Protein AF-A0A6C0DWK6-F1 (afdb_monomer_lite)

pLDDT: mean 79.52, std 17.29, range [36.59, 96.5]

Organism: NCBI:txid1070528

Sequence (215 aa):
MDSKATMDSKATMDSKATTDSKAILDLMNDEANDEMVKDAIAFVMKGIQRYMIVAHLPKGLLEIMNMWARTGRWYDDDGDSKFEKCLWIIVSQELKTRVFELLFEWMNEDEGKIPEKKDLYYALSTASNSLYYYHKNLWATMGAELETEARLWIQEHGELSLIESSDGGYFQYYDSINEEVCHHLPHLPKPNRFSKEEEKEAGWVCVGPNTLVPC

Foldseek 3Di:
DDDPPPVVVVVVVVVLLVVLLVLLVCLCPPPVCPVVLVVLLVLLLVLCLVPPDQLPFDLLLLLLCQLCQAVVNCADPVRDGPLSVLLSVLSSVQLSVQLSVQQSVVCVVVVNDRDDPVSSNVSSVVSSVVSSPDDPPVNVPSSVSSSVSSVVVCVVVVVVVSRDDDPPRAHWHQDPVVRDIDRHDPPDPDDDPPPPPDDPPQPFDDPDDPDTDGD

Structure (mmCIF, N/CA/C/O backbone):
data_AF-A0A6C0DWK6-F1
#
_entry.id   AF-A0A6C0DWK6-F1
#
loop_
_atom_site.group_PDB
_atom_site.id
_atom_site.type_symbol
_atom_site.label_atom_id
_atom_site.label_alt_id
_atom_site.label_comp_id
_atom_site.label_asym_id
_atom_site.label_entity_id
_atom_site.label_seq_id
_atom_site.pdbx_PDB_ins_code
_atom_site.Cartn_x
_atom_site.Cartn_y
_atom_site.Cartn_z
_atom_site.occupancy
_atom_site.B_iso_or_equiv
_atom_site.auth_seq_id
_atom_site.auth_comp_id
_atom_site.auth_asym_id
_atom_site.auth_atom_id
_atom_site.pdbx_PDB_model_num
ATOM 1 N N . MET A 1 1 ? -41.864 -26.997 26.910 1.00 46.03 1 MET A N 1
ATOM 2 C CA . MET A 1 1 ? -41.058 -25.789 27.165 1.00 46.03 1 MET A CA 1
ATOM 3 C C . MET A 1 1 ? -39.729 -25.976 26.447 1.00 46.03 1 MET A C 1
ATOM 5 O O . MET A 1 1 ? -39.300 -27.114 26.321 1.00 46.03 1 MET A O 1
ATOM 9 N N . ASP A 1 2 ? -39.175 -24.875 25.937 1.00 49.44 2 ASP A N 1
ATOM 10 C CA . ASP A 1 2 ? -37.776 -24.695 25.506 1.00 49.44 2 ASP A CA 1
ATOM 11 C C . ASP A 1 2 ? -37.326 -25.211 24.129 1.00 49.44 2 ASP A C 1
ATOM 13 O O . ASP A 1 2 ? -36.631 -26.210 23.989 1.00 49.44 2 ASP A O 1
ATOM 17 N N . SER A 1 3 ? -37.642 -24.441 23.080 1.00 48.81 3 SER A N 1
ATOM 18 C CA . SER A 1 3 ? -36.831 -24.402 21.840 1.00 48.81 3 SER A CA 1
ATOM 19 C C . SER A 1 3 ? -36.814 -23.027 21.146 1.00 48.81 3 SER A C 1
ATOM 21 O O . SER A 1 3 ? -36.320 -22.908 20.031 1.00 48.81 3 SER A O 1
ATOM 23 N N . LYS A 1 4 ? -37.350 -21.966 21.776 1.00 49.78 4 LYS A N 1
ATOM 24 C CA . LYS A 1 4 ? -37.478 -20.633 21.148 1.00 49.78 4 LYS A CA 1
ATOM 25 C C . LYS A 1 4 ? -36.317 -19.674 21.466 1.00 49.78 4 LYS A C 1
ATOM 27 O O . LYS A 1 4 ? -36.167 -18.677 20.781 1.00 49.78 4 LYS A O 1
ATOM 32 N N . ALA A 1 5 ? -35.472 -19.986 22.451 1.00 51.88 5 ALA A N 1
ATOM 33 C CA . ALA A 1 5 ? -34.390 -19.093 22.879 1.00 51.88 5 ALA A CA 1
ATOM 34 C C . ALA A 1 5 ? -33.128 -19.157 21.993 1.00 51.88 5 ALA A C 1
ATOM 36 O O . ALA A 1 5 ? -32.321 -18.238 22.015 1.00 51.88 5 ALA A O 1
ATOM 37 N N . THR A 1 6 ? -32.944 -20.214 21.197 1.00 49.19 6 THR A N 1
ATOM 38 C CA . THR A 1 6 ? -31.663 -20.478 20.513 1.00 49.19 6 THR A CA 1
ATOM 39 C C . THR A 1 6 ? -31.512 -19.762 19.167 1.00 49.19 6 THR A C 1
ATOM 41 O O . THR A 1 6 ? -30.389 -19.562 18.712 1.00 49.19 6 THR A O 1
ATOM 44 N N . MET A 1 7 ? -32.614 -19.364 18.518 1.00 48.34 7 MET A N 1
ATOM 45 C CA . MET A 1 7 ? -32.564 -18.637 17.238 1.00 48.34 7 MET A CA 1
ATOM 46 C C . MET A 1 7 ? -32.351 -17.124 17.408 1.00 48.34 7 MET A C 1
ATOM 48 O O . MET A 1 7 ? -31.616 -16.536 16.617 1.00 48.34 7 MET A O 1
ATOM 52 N N . ASP A 1 8 ? -32.909 -16.508 18.456 1.00 52.62 8 ASP A N 1
ATOM 53 C CA . ASP A 1 8 ? -32.769 -15.060 18.695 1.00 52.62 8 ASP A CA 1
ATOM 54 C C . ASP A 1 8 ? -31.345 -14.664 19.117 1.00 52.62 8 ASP A C 1
ATOM 56 O O . ASP A 1 8 ? -30.848 -13.610 18.719 1.00 52.62 8 ASP A O 1
ATOM 60 N N . SER A 1 9 ? -30.634 -15.517 19.864 1.00 56.00 9 SER A N 1
ATOM 61 C CA . SER A 1 9 ? -29.265 -15.223 20.314 1.00 56.00 9 SER A CA 1
ATOM 62 C C . SER A 1 9 ? -28.256 -15.115 19.167 1.00 56.00 9 SER A C 1
ATOM 64 O O . SER A 1 9 ? -27.376 -14.259 19.217 1.00 56.00 9 SER A O 1
ATOM 66 N N . LYS A 1 10 ? -28.395 -15.933 18.112 1.00 55.28 10 LYS A N 1
ATOM 67 C CA . LYS A 1 10 ? -27.483 -15.901 16.958 1.00 55.28 10 LYS A CA 1
ATOM 68 C C . LYS A 1 10 ? -27.716 -14.667 16.083 1.00 55.28 10 LYS A C 1
ATOM 70 O O . LYS A 1 10 ? -26.766 -13.969 15.755 1.00 55.28 10 LYS A O 1
ATOM 75 N N . ALA A 1 11 ? -28.979 -14.345 15.793 1.00 58.88 11 ALA A N 1
ATOM 76 C CA . ALA A 1 11 ? -29.329 -13.152 15.020 1.00 58.88 11 ALA A CA 1
ATOM 77 C C . ALA A 1 11 ? -28.923 -11.851 15.741 1.00 58.88 11 ALA A C 1
ATOM 79 O O . ALA A 1 11 ? -28.486 -10.892 15.107 1.00 58.88 11 ALA A O 1
ATOM 80 N N . THR A 1 12 ? -29.010 -11.838 17.076 1.00 61.16 12 THR A N 1
ATOM 81 C CA . THR A 1 12 ? -28.592 -10.692 17.896 1.00 61.16 12 THR A CA 1
ATOM 82 C C . THR A 1 12 ? -27.065 -10.529 17.897 1.00 61.16 12 THR A C 1
ATOM 84 O O . THR A 1 12 ? -26.582 -9.409 17.734 1.00 61.16 12 THR A O 1
ATOM 87 N N . MET A 1 13 ? -26.295 -11.621 17.993 1.00 60.97 13 MET A N 1
ATOM 88 C CA . MET A 1 13 ? -24.826 -11.583 17.886 1.00 60.97 13 MET A CA 1
ATOM 89 C C . MET A 1 13 ? -24.344 -11.118 16.504 1.00 60.97 13 MET A C 1
ATOM 91 O O . MET A 1 13 ? -23.485 -10.240 16.433 1.00 60.97 13 MET A O 1
ATOM 95 N N . ASP A 1 14 ? -24.947 -11.621 15.423 1.00 63.47 14 ASP A N 1
ATOM 96 C CA . ASP A 1 14 ? -24.590 -11.230 14.051 1.00 63.47 14 ASP A CA 1
ATOM 97 C C . ASP A 1 14 ? -24.892 -9.736 13.790 1.00 63.47 14 ASP A C 1
ATOM 99 O O . ASP A 1 14 ? -24.120 -9.030 13.136 1.00 63.47 14 ASP A O 1
ATOM 103 N N . SER A 1 15 ? -25.982 -9.208 14.364 1.00 67.56 15 SER A N 1
ATOM 104 C CA . SER A 1 15 ? -26.341 -7.785 14.251 1.00 67.56 15 SER A CA 1
ATOM 105 C C . SER A 1 15 ? -25.411 -6.849 15.038 1.00 67.56 15 SER A C 1
ATOM 107 O O . SER A 1 15 ? -25.115 -5.740 14.579 1.00 67.56 15 SER A O 1
ATOM 109 N N . LYS A 1 16 ? -24.904 -7.304 16.193 1.00 72.69 16 LYS A N 1
ATOM 110 C CA . LYS A 1 16 ? -23.970 -6.539 17.025 1.00 72.69 16 LYS A CA 1
ATOM 111 C C . LYS A 1 16 ? -22.600 -6.452 16.354 1.00 72.69 16 LYS A C 1
ATOM 113 O O . LYS A 1 16 ? -22.132 -5.349 16.114 1.00 72.69 16 LYS A O 1
ATOM 118 N N . ALA A 1 17 ? -22.042 -7.581 15.912 1.00 71.81 17 ALA A N 1
ATOM 119 C CA . ALA A 1 17 ? -20.760 -7.625 15.200 1.00 71.81 17 ALA A CA 1
ATOM 120 C C . ALA A 1 17 ? -20.745 -6.750 13.927 1.00 71.81 17 ALA A C 1
ATOM 122 O O . ALA A 1 17 ? -19.738 -6.115 13.606 1.00 71.81 17 ALA A O 1
ATOM 123 N N . THR A 1 18 ? -21.881 -6.664 13.226 1.00 78.50 18 THR A N 1
ATOM 124 C CA . THR A 1 18 ? -22.045 -5.788 12.054 1.00 78.50 18 THR A CA 1
ATOM 125 C C . THR A 1 18 ? -22.042 -4.299 12.433 1.00 78.50 18 THR A C 1
ATOM 127 O O . THR A 1 18 ? -21.463 -3.478 11.723 1.00 78.50 18 THR A O 1
ATOM 130 N N . THR A 1 19 ? -22.667 -3.940 13.556 1.00 84.44 19 THR A N 1
ATOM 131 C CA . THR A 1 19 ? -22.708 -2.555 14.065 1.00 84.44 19 THR A CA 1
ATOM 132 C C . THR A 1 19 ? -21.337 -2.112 14.573 1.00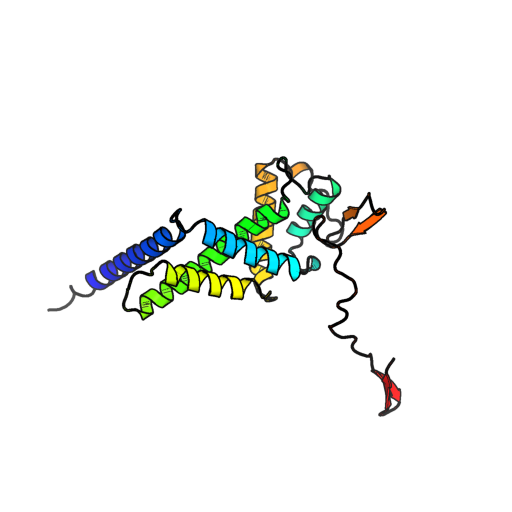 84.44 19 THR A C 1
ATOM 134 O O . THR A 1 19 ? -20.870 -1.020 14.256 1.00 84.44 19 THR A O 1
ATOM 137 N N . ASP A 1 20 ? -20.677 -3.009 15.290 1.00 86.44 20 ASP A N 1
ATOM 138 C CA . ASP A 1 20 ? -19.352 -2.858 15.877 1.00 86.44 20 ASP A CA 1
ATOM 139 C C . ASP A 1 20 ? -18.280 -2.646 14.790 1.00 86.44 20 ASP A C 1
ATOM 141 O O . ASP A 1 20 ? -17.500 -1.694 14.839 1.00 86.44 20 ASP A O 1
ATOM 145 N N . SER A 1 21 ? -18.323 -3.453 13.725 1.00 87.38 21 SER A N 1
ATOM 146 C CA . SER A 1 21 ? -17.445 -3.291 12.556 1.00 87.38 21 SER A CA 1
ATOM 147 C C . SER A 1 21 ? -17.658 -1.947 11.859 1.00 87.38 21 SER A C 1
ATOM 149 O O . SER A 1 21 ? -16.703 -1.297 11.435 1.00 87.38 21 SER A O 1
ATOM 151 N N . LYS A 1 22 ? -18.915 -1.501 11.750 1.00 91.06 22 LYS A N 1
ATOM 152 C CA . LYS A 1 22 ? -19.240 -0.219 11.126 1.00 91.06 22 LYS A CA 1
ATOM 153 C C . LYS A 1 22 ? -18.683 0.959 11.926 1.00 91.06 22 LYS A C 1
ATOM 155 O O . LYS A 1 22 ? -18.110 1.857 11.324 1.00 91.06 22 LYS A O 1
ATOM 160 N N . ALA A 1 23 ? -18.799 0.942 13.253 1.00 89.62 23 ALA A N 1
ATOM 161 C CA . ALA A 1 23 ? -18.291 2.026 14.093 1.00 89.62 23 ALA A CA 1
ATOM 162 C C . ALA A 1 23 ? -16.767 2.208 13.952 1.00 89.62 23 ALA A C 1
ATOM 164 O O . ALA A 1 23 ? -16.286 3.338 13.875 1.00 89.62 23 ALA A O 1
ATOM 165 N N . ILE A 1 24 ? -16.016 1.105 13.850 1.00 92.12 24 ILE A N 1
ATOM 166 C CA . ILE A 1 24 ? -14.566 1.141 13.608 1.00 92.12 24 ILE A CA 1
ATOM 167 C C . ILE A 1 24 ? -14.256 1.723 12.225 1.00 92.12 24 ILE A C 1
ATOM 169 O O . ILE A 1 24 ? -13.395 2.593 12.099 1.00 92.12 24 ILE A O 1
ATOM 173 N N . LEU A 1 25 ? -14.965 1.275 11.185 1.00 92.00 25 LEU A N 1
ATOM 174 C CA . LEU A 1 25 ? -14.768 1.789 9.828 1.00 92.00 25 LEU A CA 1
ATOM 175 C C . LEU A 1 25 ? -15.116 3.277 9.718 1.00 92.00 25 LEU A C 1
ATOM 177 O O . LEU A 1 25 ? -14.391 4.013 9.052 1.00 92.00 25 LEU A O 1
ATOM 181 N N . ASP A 1 26 ? -16.185 3.722 10.377 1.00 92.88 26 ASP A N 1
ATOM 182 C CA . ASP A 1 26 ? -16.577 5.131 10.420 1.00 92.88 26 ASP A CA 1
ATOM 183 C C . ASP A 1 26 ? -15.483 5.966 11.114 1.00 92.88 26 ASP A C 1
ATOM 185 O O . ASP A 1 26 ? -15.083 7.004 10.593 1.00 92.88 26 ASP A O 1
ATOM 189 N N . LEU A 1 27 ? -14.912 5.479 12.225 1.00 92.81 27 LEU A N 1
ATOM 190 C CA . LEU A 1 27 ? -13.802 6.139 12.926 1.00 92.81 27 LEU A CA 1
ATOM 191 C C . LEU A 1 27 ? -12.536 6.254 12.058 1.00 92.81 27 LEU A C 1
ATOM 193 O O . LEU A 1 27 ? -11.866 7.288 12.069 1.00 92.81 27 LEU A O 1
ATOM 197 N N . MET A 1 28 ? -12.195 5.198 11.316 1.00 91.31 28 MET A N 1
ATOM 198 C CA . MET A 1 28 ? -10.999 5.152 10.466 1.00 91.31 28 MET A CA 1
ATOM 199 C C . MET A 1 28 ? -11.117 6.005 9.199 1.00 91.31 28 MET A C 1
ATOM 201 O O . MET A 1 28 ? -10.098 6.479 8.700 1.00 91.31 28 MET A O 1
ATOM 205 N N . ASN A 1 29 ? -12.329 6.165 8.661 1.00 90.94 29 ASN A N 1
ATOM 206 C CA . ASN A 1 29 ? -12.583 6.924 7.432 1.00 90.94 29 ASN A CA 1
ATOM 207 C C . ASN A 1 29 ? -13.082 8.355 7.695 1.00 90.94 29 ASN A C 1
ATOM 209 O O . ASN A 1 29 ? -13.399 9.068 6.745 1.00 90.94 29 ASN A O 1
ATOM 213 N N . ASP A 1 30 ? -13.158 8.777 8.959 1.00 93.12 30 ASP A N 1
ATOM 214 C CA . ASP A 1 30 ? -13.457 10.159 9.326 1.00 93.12 30 ASP A CA 1
ATOM 215 C C . ASP A 1 30 ? -12.370 11.099 8.773 1.00 93.12 30 ASP A C 1
ATOM 217 O O . ASP A 1 30 ? -11.177 10.925 9.043 1.00 93.12 30 ASP A O 1
ATOM 221 N N . GLU A 1 31 ? -12.785 12.122 8.021 1.00 91.69 31 GLU A N 1
ATOM 222 C CA . GLU A 1 31 ? -11.898 13.140 7.443 1.00 91.69 31 GLU A CA 1
ATOM 223 C C . GLU A 1 31 ? -11.024 13.823 8.508 1.00 91.69 31 GLU A C 1
ATOM 225 O O . GLU A 1 31 ? -9.875 14.174 8.241 1.00 91.69 31 GLU A O 1
ATOM 230 N N . ALA A 1 32 ? -11.512 13.951 9.748 1.00 92.00 32 ALA A N 1
ATOM 231 C CA . ALA A 1 32 ? -10.759 14.517 10.868 1.00 92.00 32 ALA A CA 1
ATOM 232 C C . ALA A 1 32 ? -9.572 13.645 11.328 1.00 92.00 32 ALA A C 1
ATOM 234 O O . ALA A 1 32 ? -8.784 14.072 12.186 1.00 92.00 32 ALA A O 1
ATOM 235 N N . ASN A 1 33 ? -9.461 12.422 10.804 1.00 92.69 33 ASN A N 1
ATOM 236 C CA . ASN A 1 33 ? -8.390 11.470 11.076 1.00 92.69 33 ASN A CA 1
ATOM 237 C C . ASN A 1 33 ? -7.536 11.168 9.826 1.00 92.69 33 ASN A C 1
ATOM 239 O O . ASN A 1 33 ? -6.542 10.456 9.937 1.00 92.69 33 ASN A O 1
ATOM 243 N N . ASP A 1 34 ? -7.854 11.730 8.658 1.00 92.44 34 ASP A N 1
ATOM 244 C CA . ASP A 1 34 ? -7.156 11.424 7.400 1.00 92.44 34 ASP A CA 1
ATOM 245 C C . ASP A 1 34 ? -5.647 11.724 7.467 1.00 92.44 34 ASP A C 1
ATOM 247 O O . ASP A 1 34 ? -4.825 10.899 7.072 1.00 92.44 34 ASP A O 1
ATOM 251 N N . GLU A 1 35 ? -5.260 12.861 8.056 1.00 93.62 35 GLU A N 1
ATOM 252 C CA . GLU A 1 35 ? -3.848 13.240 8.213 1.00 93.62 35 GLU A CA 1
ATOM 253 C C . GLU A 1 35 ? -3.070 12.225 9.065 1.00 93.62 35 GLU A C 1
ATOM 255 O O . GLU A 1 35 ? -2.001 11.780 8.657 1.00 93.62 35 GLU A O 1
ATOM 260 N N . MET A 1 36 ? -3.631 11.757 10.190 1.00 94.38 36 MET A N 1
ATOM 261 C CA . MET A 1 36 ? -2.929 10.780 11.036 1.00 94.38 36 MET A CA 1
ATOM 262 C C . MET A 1 36 ? -2.768 9.426 10.337 1.00 94.38 36 MET A C 1
ATOM 264 O O . MET A 1 36 ? -1.769 8.737 10.537 1.00 94.38 36 MET A O 1
ATOM 268 N N . VAL A 1 37 ? -3.759 9.029 9.532 1.00 93.44 37 VAL A N 1
ATOM 269 C CA . VAL A 1 37 ? -3.710 7.779 8.768 1.00 93.44 37 VAL A CA 1
ATOM 270 C C . VAL A 1 37 ? -2.654 7.899 7.672 1.00 93.44 37 VAL A C 1
ATOM 272 O O . VAL A 1 37 ? -1.835 6.995 7.513 1.00 93.44 37 VAL A O 1
ATOM 275 N N . LYS A 1 38 ? -2.609 9.030 6.959 1.00 94.62 38 LYS A N 1
ATOM 276 C CA . LYS A 1 38 ? -1.578 9.319 5.952 1.00 94.62 38 LYS A CA 1
ATOM 277 C C . LYS A 1 38 ? -0.175 9.342 6.552 1.00 94.62 38 LYS A C 1
ATOM 279 O O . LYS A 1 38 ? 0.724 8.735 5.974 1.00 94.62 38 LYS A O 1
ATOM 284 N N . ASP A 1 39 ? 0.005 9.953 7.718 1.00 95.25 39 ASP A N 1
ATOM 285 C CA . ASP A 1 39 ? 1.284 9.964 8.434 1.00 95.25 39 ASP A CA 1
ATOM 286 C C . ASP A 1 39 ? 1.724 8.550 8.834 1.00 95.25 39 ASP A C 1
ATOM 288 O O . ASP A 1 39 ? 2.889 8.178 8.665 1.00 95.25 39 ASP A O 1
ATOM 292 N N . ALA A 1 40 ? 0.787 7.729 9.313 1.00 95.06 40 ALA A N 1
ATOM 293 C CA . ALA A 1 40 ? 1.040 6.339 9.670 1.00 95.06 40 ALA A CA 1
ATOM 294 C C . ALA A 1 40 ? 1.444 5.488 8.450 1.00 95.06 40 ALA A C 1
ATOM 296 O O . ALA A 1 40 ? 2.373 4.680 8.550 1.00 95.06 40 ALA A O 1
ATOM 297 N N . ILE A 1 41 ? 0.806 5.699 7.292 1.00 94.69 41 ILE A N 1
ATOM 298 C CA . ILE A 1 41 ? 1.184 5.060 6.020 1.00 94.69 41 ILE A CA 1
ATOM 299 C C . ILE A 1 41 ? 2.576 5.531 5.594 1.00 94.69 41 ILE A C 1
ATOM 301 O O . ILE A 1 41 ? 3.445 4.704 5.326 1.00 94.69 41 ILE A O 1
ATOM 305 N N . ALA A 1 42 ? 2.829 6.842 5.582 1.00 94.31 42 ALA A N 1
ATOM 306 C CA . ALA A 1 42 ? 4.116 7.414 5.191 1.00 94.31 42 ALA A CA 1
ATOM 307 C C . ALA A 1 42 ? 5.270 6.909 6.076 1.00 94.31 42 ALA A C 1
ATOM 309 O O . ALA A 1 42 ? 6.369 6.628 5.585 1.00 94.31 42 ALA A O 1
ATOM 310 N N . PHE A 1 43 ? 5.020 6.732 7.376 1.00 93.56 43 PHE A N 1
ATOM 311 C CA . PHE A 1 43 ? 5.972 6.118 8.296 1.00 93.56 43 PHE A CA 1
ATOM 312 C C . PHE A 1 43 ? 6.317 4.680 7.882 1.00 93.56 43 PHE A C 1
ATOM 314 O O . PHE A 1 43 ? 7.500 4.342 7.790 1.00 93.56 43 PHE A O 1
ATOM 321 N N . VAL A 1 44 ? 5.313 3.851 7.577 1.00 92.19 44 VAL A N 1
ATOM 322 C CA . VAL A 1 44 ? 5.519 2.463 7.126 1.00 92.19 44 VAL A CA 1
ATOM 323 C C . VAL A 1 44 ? 6.244 2.416 5.781 1.00 92.19 44 VAL A C 1
ATOM 325 O O . VAL A 1 44 ? 7.219 1.676 5.650 1.00 92.19 44 VAL A O 1
ATOM 328 N N . MET A 1 45 ? 5.843 3.253 4.819 1.00 91.38 45 MET A N 1
ATOM 329 C CA . MET A 1 45 ? 6.492 3.389 3.508 1.00 91.38 45 MET A CA 1
ATOM 330 C C . MET A 1 45 ? 7.995 3.635 3.655 1.00 91.38 45 MET A C 1
ATOM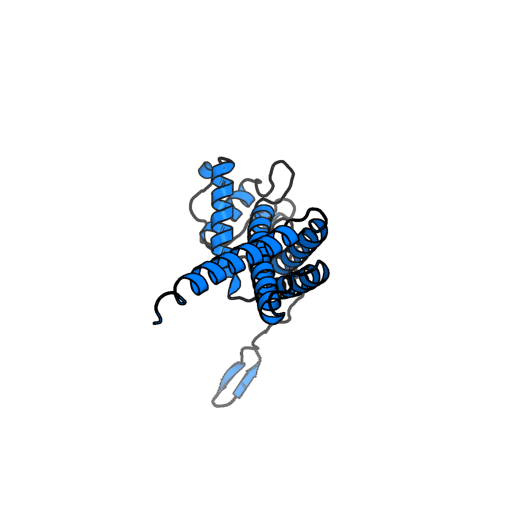 332 O O . MET A 1 45 ? 8.807 2.928 3.060 1.00 91.38 45 MET A O 1
ATOM 336 N N . LYS A 1 46 ? 8.383 4.576 4.525 1.00 89.38 46 LYS A N 1
ATOM 337 C CA . LYS A 1 46 ? 9.791 4.885 4.809 1.00 89.38 46 LYS A CA 1
ATOM 338 C C . LYS A 1 46 ? 10.553 3.688 5.385 1.00 89.38 46 LYS A C 1
ATOM 340 O O . LYS A 1 46 ? 11.723 3.490 5.055 1.00 89.38 46 LYS A O 1
ATOM 345 N N . GLY A 1 47 ? 9.916 2.905 6.257 1.00 86.75 47 GLY A N 1
ATOM 346 C CA . GLY A 1 47 ? 10.490 1.670 6.797 1.00 86.75 47 GLY A CA 1
ATOM 347 C C . GLY A 1 47 ? 10.716 0.629 5.704 1.00 86.75 47 GLY A C 1
ATOM 348 O O . GLY A 1 47 ? 11.831 0.134 5.537 1.00 86.75 47 GLY A O 1
ATOM 349 N N . ILE A 1 48 ? 9.686 0.369 4.898 1.00 85.94 48 ILE A N 1
ATOM 350 C CA . ILE A 1 48 ? 9.751 -0.584 3.789 1.00 85.94 48 ILE A CA 1
ATOM 351 C C . ILE A 1 48 ? 10.842 -0.179 2.797 1.00 85.94 48 ILE A C 1
ATOM 353 O O . ILE A 1 48 ? 11.737 -0.976 2.537 1.00 85.94 48 ILE A O 1
ATOM 357 N N . GLN A 1 49 ? 10.850 1.062 2.311 1.00 85.00 49 GLN A N 1
ATOM 358 C CA . GLN A 1 49 ? 11.871 1.561 1.381 1.00 85.00 49 GLN A CA 1
ATOM 359 C C . GLN A 1 49 ? 13.299 1.412 1.925 1.00 85.00 49 GLN A C 1
ATOM 361 O O . GLN A 1 49 ? 14.233 1.164 1.163 1.00 85.00 49 GLN A O 1
ATOM 366 N N . ARG A 1 50 ? 13.485 1.553 3.244 1.00 82.75 50 ARG A N 1
ATOM 367 C CA . ARG A 1 50 ? 14.797 1.445 3.892 1.00 82.75 50 ARG A CA 1
ATOM 368 C C . ARG A 1 50 ? 15.312 0.008 3.985 1.00 82.75 50 ARG A C 1
ATOM 370 O O . ARG A 1 50 ? 16.523 -0.189 3.921 1.00 82.75 50 ARG A O 1
ATOM 377 N N . TYR A 1 51 ? 14.426 -0.965 4.185 1.00 79.81 51 TYR A N 1
ATOM 378 C CA . TYR A 1 51 ? 14.799 -2.354 4.484 1.00 79.81 51 TYR A CA 1
ATOM 379 C C . TYR A 1 51 ? 14.416 -3.355 3.388 1.00 79.81 51 TYR A C 1
ATOM 381 O O . TYR A 1 51 ? 14.778 -4.529 3.474 1.00 79.81 51 TYR A O 1
ATOM 389 N N . MET A 1 52 ? 13.697 -2.920 2.352 1.00 81.44 52 MET A N 1
ATOM 390 C CA . MET A 1 52 ? 13.285 -3.774 1.248 1.00 81.44 52 MET A CA 1
ATOM 391 C C . MET A 1 52 ? 14.497 -4.304 0.484 1.00 81.44 52 MET A C 1
ATOM 393 O O . MET A 1 52 ? 15.316 -3.558 -0.051 1.00 81.44 52 MET A O 1
ATOM 397 N N . ILE A 1 53 ? 14.554 -5.627 0.364 1.00 80.56 53 ILE A N 1
ATOM 398 C CA . ILE A 1 53 ? 15.505 -6.316 -0.499 1.00 80.56 53 ILE A CA 1
ATOM 399 C C . ILE A 1 53 ? 14.800 -6.558 -1.832 1.00 80.56 53 ILE A C 1
ATOM 401 O O . ILE A 1 53 ? 14.033 -7.509 -1.959 1.00 80.56 53 ILE A O 1
ATOM 405 N N . VAL A 1 54 ? 15.067 -5.707 -2.828 1.00 84.38 54 VAL A N 1
ATOM 406 C CA . VAL A 1 54 ? 14.425 -5.770 -4.158 1.00 84.38 54 VAL A CA 1
ATOM 407 C C . VAL A 1 54 ? 14.524 -7.172 -4.774 1.00 84.38 54 VAL A C 1
ATOM 409 O O . VAL A 1 54 ? 13.567 -7.656 -5.360 1.00 84.38 54 VAL A O 1
ATOM 412 N N . ALA A 1 55 ? 15.640 -7.877 -4.571 1.00 80.88 55 ALA A N 1
ATOM 413 C CA . ALA A 1 55 ? 15.844 -9.233 -5.087 1.00 80.88 55 ALA A CA 1
ATOM 414 C C . ALA A 1 55 ? 14.863 -10.296 -4.541 1.00 80.88 55 ALA A C 1
ATOM 416 O O . ALA A 1 55 ? 14.792 -11.385 -5.101 1.00 80.88 55 ALA A O 1
ATOM 417 N N . HIS A 1 56 ? 14.134 -10.014 -3.456 1.00 82.69 56 HIS A N 1
ATOM 418 C CA . HIS A 1 56 ? 13.107 -10.907 -2.909 1.00 82.69 56 HIS A CA 1
ATOM 419 C C . HIS A 1 56 ? 11.695 -10.605 -3.422 1.00 82.69 56 HIS A C 1
ATOM 421 O O . HIS A 1 56 ? 10.759 -11.319 -3.063 1.00 82.69 56 HIS A O 1
ATOM 427 N N . LEU A 1 57 ? 11.519 -9.558 -4.232 1.00 86.94 57 LEU A N 1
ATOM 428 C CA . LEU A 1 57 ? 10.225 -9.262 -4.830 1.00 86.94 57 LEU A CA 1
ATOM 429 C C . LEU A 1 57 ? 9.830 -10.349 -5.841 1.00 86.94 57 LEU A C 1
ATOM 431 O O . LEU A 1 57 ? 10.702 -10.985 -6.444 1.00 86.94 57 LEU A O 1
ATOM 435 N N . PRO A 1 58 ? 8.522 -10.566 -6.063 1.00 88.44 58 PRO A N 1
ATOM 436 C CA . PRO A 1 58 ? 8.061 -11.519 -7.058 1.00 88.44 58 PRO A CA 1
ATOM 437 C C . PRO A 1 58 ? 8.613 -11.234 -8.450 1.00 88.44 58 PRO A C 1
ATOM 439 O O . PRO A 1 58 ? 8.771 -10.087 -8.869 1.00 88.44 58 PRO A O 1
ATOM 442 N N . LYS A 1 59 ? 8.868 -12.309 -9.199 1.00 87.19 59 LYS A N 1
ATOM 443 C CA . LYS A 1 59 ? 9.456 -12.222 -10.537 1.00 87.19 59 LYS A CA 1
ATOM 444 C C . LYS A 1 59 ? 8.635 -11.333 -11.477 1.00 87.19 59 LYS A C 1
ATOM 446 O O . LYS A 1 59 ? 9.223 -10.541 -12.206 1.00 87.19 59 LYS A O 1
ATOM 451 N N . GLY A 1 60 ? 7.305 -11.451 -11.459 1.00 88.00 60 GLY A N 1
ATOM 452 C CA . GLY A 1 60 ? 6.451 -10.652 -12.335 1.00 88.00 60 GLY A CA 1
ATOM 453 C C . GLY A 1 60 ? 6.514 -9.166 -11.991 1.00 88.00 60 GLY A C 1
ATOM 454 O O . GLY A 1 60 ? 6.579 -8.334 -12.891 1.00 88.00 60 GLY A O 1
ATOM 455 N N . LEU A 1 61 ? 6.603 -8.824 -10.703 1.00 90.50 61 LEU A N 1
ATOM 456 C CA . LEU A 1 61 ? 6.822 -7.443 -10.276 1.00 90.50 61 LEU A CA 1
ATOM 457 C C . LEU A 1 61 ? 8.183 -6.907 -10.747 1.00 90.50 61 LEU A C 1
ATOM 459 O O . LEU A 1 61 ? 8.256 -5.794 -11.261 1.00 90.50 61 LEU A O 1
ATOM 463 N N . LEU A 1 62 ? 9.251 -7.702 -10.639 1.00 89.44 62 LEU A N 1
ATOM 464 C CA . LEU A 1 62 ? 10.583 -7.313 -11.121 1.00 89.44 62 LEU A CA 1
ATOM 465 C C . LEU A 1 62 ? 10.603 -7.053 -12.635 1.00 89.44 62 LEU A C 1
ATOM 467 O O . LEU A 1 62 ? 11.248 -6.108 -13.087 1.00 89.44 62 LEU A O 1
ATOM 471 N N . GLU A 1 63 ? 9.884 -7.861 -13.417 1.00 87.12 63 GLU A N 1
ATOM 472 C CA . GLU A 1 63 ? 9.720 -7.666 -14.864 1.00 87.12 63 GLU A CA 1
ATOM 473 C C . GLU A 1 63 ? 9.032 -6.325 -15.171 1.00 87.12 63 GLU A C 1
ATOM 475 O O . GLU A 1 63 ? 9.510 -5.565 -16.017 1.00 87.12 63 GLU A O 1
ATOM 480 N N . ILE A 1 64 ? 7.974 -5.985 -14.429 1.00 90.44 64 ILE A N 1
ATOM 481 C CA . ILE A 1 64 ? 7.259 -4.706 -14.561 1.00 90.44 64 ILE A CA 1
ATOM 482 C C . ILE A 1 64 ? 8.161 -3.524 -14.194 1.00 90.44 64 ILE A C 1
ATOM 484 O O . ILE A 1 64 ? 8.283 -2.567 -14.959 1.00 90.44 64 ILE A O 1
ATOM 488 N N . MET A 1 65 ? 8.845 -3.606 -13.053 1.00 90.62 65 MET A N 1
ATOM 489 C CA . MET A 1 65 ? 9.760 -2.563 -12.592 1.00 90.62 65 MET A CA 1
ATOM 490 C C . MET A 1 65 ? 10.890 -2.315 -13.603 1.00 90.62 65 MET A C 1
ATOM 492 O O . MET A 1 65 ? 11.219 -1.165 -13.896 1.00 90.62 65 MET A O 1
ATOM 496 N N . ASN A 1 66 ? 11.472 -3.379 -14.167 1.00 87.00 66 ASN A N 1
ATOM 497 C CA . ASN A 1 66 ? 12.510 -3.275 -15.196 1.00 87.00 66 ASN A CA 1
ATOM 498 C C . ASN A 1 66 ? 11.991 -2.586 -16.462 1.00 87.00 66 ASN A C 1
ATOM 500 O O . ASN A 1 66 ? 12.674 -1.732 -17.030 1.00 87.00 66 ASN A O 1
ATOM 504 N N . MET A 1 67 ? 10.780 -2.934 -16.891 1.00 87.69 67 MET A N 1
ATOM 505 C CA . MET A 1 67 ? 10.122 -2.323 -18.043 1.00 87.69 67 MET A CA 1
ATOM 506 C C . MET A 1 67 ? 9.905 -0.817 -17.838 1.00 87.69 67 MET A C 1
ATOM 508 O O . MET A 1 67 ? 10.298 -0.017 -18.695 1.00 87.69 67 MET A O 1
ATOM 512 N N . TRP A 1 68 ? 9.396 -0.406 -16.674 1.00 90.69 68 TRP A N 1
ATOM 513 C CA . TRP A 1 68 ? 9.259 1.009 -16.324 1.00 90.69 68 TRP A CA 1
ATOM 514 C C . TRP A 1 68 ? 10.599 1.743 -16.318 1.00 90.69 68 TRP A C 1
ATOM 516 O O . TRP A 1 68 ? 10.714 2.828 -16.891 1.00 90.69 68 TRP A O 1
ATOM 526 N N . ALA A 1 69 ? 11.630 1.153 -15.715 1.00 87.44 69 ALA A N 1
ATOM 527 C CA . ALA A 1 69 ? 12.934 1.794 -15.608 1.00 87.44 69 ALA A CA 1
ATOM 528 C C . ALA A 1 69 ? 13.606 1.990 -16.979 1.00 87.44 69 ALA A C 1
ATOM 530 O O . ALA A 1 69 ? 14.131 3.064 -17.266 1.00 87.44 69 ALA A O 1
ATOM 531 N N . ARG A 1 70 ? 13.551 0.987 -17.863 1.00 81.88 70 ARG A N 1
ATOM 532 C CA . ARG A 1 70 ? 14.198 1.028 -19.190 1.00 81.88 70 ARG A CA 1
ATOM 533 C C . ARG A 1 70 ? 13.535 1.976 -20.167 1.00 81.88 70 ARG A C 1
ATOM 535 O O . ARG A 1 70 ? 14.209 2.592 -20.985 1.00 81.88 70 ARG A O 1
ATOM 542 N N . THR A 1 71 ? 12.215 2.073 -20.099 1.00 84.00 71 THR A N 1
ATOM 543 C CA . THR A 1 71 ? 11.443 2.926 -21.007 1.00 84.00 71 THR A CA 1
ATOM 544 C C . THR A 1 71 ? 11.401 4.383 -20.544 1.00 84.00 71 THR A C 1
ATOM 546 O O . THR A 1 71 ? 10.758 5.205 -21.193 1.00 84.00 71 THR A O 1
ATOM 549 N N . GLY A 1 72 ? 12.072 4.715 -19.432 1.00 83.44 72 GLY A N 1
ATOM 550 C CA . GLY A 1 72 ? 12.007 6.041 -18.817 1.00 83.44 72 GLY A CA 1
ATOM 551 C C . GLY A 1 72 ? 10.628 6.360 -18.234 1.00 83.44 72 GLY A C 1
ATOM 552 O O . GLY A 1 72 ? 10.299 7.524 -18.044 1.00 83.44 72 GLY A O 1
ATOM 553 N N . ARG A 1 73 ? 9.814 5.333 -17.961 1.00 88.12 73 ARG A N 1
ATOM 554 C CA . ARG A 1 73 ? 8.425 5.426 -17.484 1.00 88.12 73 ARG A CA 1
ATOM 555 C C . ARG A 1 73 ? 8.283 5.007 -16.023 1.00 88.12 73 ARG A C 1
ATOM 557 O O . ARG A 1 73 ? 7.232 4.514 -15.628 1.00 88.12 73 ARG A O 1
ATOM 564 N N . TRP A 1 74 ? 9.346 5.167 -15.236 1.00 91.19 74 TRP A N 1
ATOM 565 C CA . TRP A 1 74 ? 9.329 4.923 -13.789 1.00 91.19 74 TRP A CA 1
ATOM 566 C C . TRP A 1 74 ? 8.368 5.855 -13.048 1.00 91.19 74 TRP A C 1
ATOM 568 O O . TRP A 1 74 ? 7.743 5.460 -12.062 1.00 91.19 74 TRP A O 1
ATOM 578 N N . TYR A 1 75 ? 8.257 7.078 -13.556 1.00 92.25 75 TYR A N 1
ATOM 579 C CA . TYR A 1 75 ? 7.361 8.101 -13.055 1.00 92.25 75 TYR A CA 1
ATOM 580 C C . TYR A 1 75 ? 6.131 8.200 -13.958 1.00 92.25 75 TYR A C 1
ATOM 582 O O . TYR A 1 75 ? 6.201 7.877 -15.150 1.00 92.25 75 TYR A O 1
ATOM 590 N N . ASP A 1 76 ? 5.004 8.586 -13.380 1.00 91.56 76 ASP A N 1
ATOM 591 C CA . ASP A 1 76 ? 3.816 8.974 -14.135 1.00 91.56 76 ASP A CA 1
ATOM 592 C C . ASP A 1 76 ? 3.862 10.449 -14.559 1.00 91.56 76 ASP A C 1
ATOM 594 O O . ASP A 1 76 ? 4.886 11.124 -14.421 1.00 91.56 76 ASP A O 1
ATOM 598 N N . ASP A 1 77 ? 2.753 10.933 -15.115 1.00 89.38 77 ASP A N 1
ATOM 599 C CA . ASP A 1 77 ? 2.638 12.293 -15.643 1.00 89.38 77 ASP A CA 1
ATOM 600 C C . ASP A 1 77 ? 2.714 13.372 -14.544 1.00 89.38 77 ASP A C 1
ATOM 602 O O . ASP A 1 77 ? 3.078 14.513 -14.837 1.00 89.38 77 ASP A O 1
ATOM 606 N N . ASP A 1 78 ? 2.439 13.010 -13.284 1.00 90.12 78 ASP A N 1
ATOM 607 C CA . ASP A 1 78 ? 2.562 13.892 -12.117 1.00 90.12 78 ASP A CA 1
ATOM 608 C C . ASP A 1 78 ? 3.991 13.896 -11.539 1.00 90.12 78 ASP A C 1
ATOM 610 O O . ASP A 1 78 ? 4.318 14.696 -10.660 1.00 90.12 78 ASP A O 1
ATOM 614 N N . GLY A 1 79 ? 4.872 13.030 -12.051 1.00 88.81 79 GLY A N 1
ATOM 615 C CA . GLY A 1 79 ? 6.234 12.852 -11.554 1.00 88.81 79 GLY A CA 1
ATOM 616 C C . GLY A 1 79 ? 6.331 11.917 -10.347 1.00 88.81 79 GLY A C 1
ATOM 617 O O . GLY A 1 79 ? 7.404 11.810 -9.748 1.00 88.81 79 GLY A O 1
ATOM 618 N N . ASP A 1 80 ? 5.253 11.212 -10.002 1.00 89.94 80 ASP A N 1
ATOM 619 C CA . ASP A 1 80 ? 5.244 10.253 -8.905 1.00 89.94 80 ASP A CA 1
ATOM 620 C C . ASP A 1 80 ? 5.745 8.889 -9.377 1.00 89.94 80 ASP A C 1
ATOM 622 O O . ASP A 1 80 ? 5.463 8.434 -10.486 1.00 89.94 80 ASP A O 1
ATOM 626 N N . SER A 1 81 ? 6.490 8.189 -8.519 1.00 93.19 81 SER A N 1
ATOM 627 C CA . SER A 1 81 ? 6.915 6.825 -8.833 1.00 93.19 81 SER A CA 1
ATOM 628 C C . SER A 1 81 ? 5.707 5.887 -8.858 1.00 93.19 81 SER A C 1
ATOM 630 O O . SER A 1 81 ? 5.013 5.723 -7.853 1.00 93.19 81 SER A O 1
ATOM 632 N N . LYS A 1 82 ? 5.513 5.190 -9.982 1.00 94.75 82 LYS A N 1
ATOM 633 C CA . LYS A 1 82 ? 4.439 4.193 -10.146 1.00 94.75 82 LYS A CA 1
ATOM 634 C C . LYS A 1 82 ? 4.547 3.063 -9.129 1.00 94.75 82 LYS A C 1
ATOM 636 O O . LYS A 1 82 ? 3.548 2.635 -8.559 1.00 94.75 82 LYS A O 1
ATOM 641 N N . PHE A 1 83 ? 5.778 2.623 -8.861 1.00 93.50 83 PHE A N 1
ATOM 642 C CA . PHE A 1 83 ? 6.064 1.633 -7.826 1.00 93.50 83 PHE A CA 1
ATOM 643 C C . PHE A 1 83 ? 5.600 2.113 -6.446 1.00 93.50 83 PHE A C 1
ATOM 645 O O . PHE A 1 83 ? 4.949 1.360 -5.729 1.00 93.50 83 PHE A O 1
ATOM 652 N N . GLU A 1 84 ? 5.887 3.368 -6.090 1.00 93.25 84 GLU A N 1
ATOM 653 C CA . GLU A 1 84 ? 5.485 3.935 -4.798 1.00 93.25 84 GLU A CA 1
ATOM 654 C C . GLU A 1 84 ? 3.971 4.133 -4.696 1.00 93.25 84 GLU A C 1
ATOM 656 O O . GLU A 1 84 ? 3.410 3.914 -3.626 1.00 93.25 84 GLU A O 1
ATOM 661 N N . LYS A 1 85 ? 3.290 4.468 -5.800 1.00 94.75 85 LYS A N 1
ATOM 662 C CA . LYS A 1 85 ? 1.820 4.507 -5.846 1.00 94.75 85 LYS A CA 1
ATOM 663 C C . LYS A 1 85 ? 1.212 3.127 -5.600 1.00 94.75 85 LYS A C 1
ATOM 665 O O . LYS A 1 85 ? 0.327 3.000 -4.756 1.00 94.75 85 LYS A O 1
ATOM 670 N N . CYS A 1 86 ? 1.736 2.087 -6.250 1.00 95.56 86 CYS A N 1
ATOM 671 C CA . CYS A 1 86 ? 1.296 0.712 -6.004 1.00 95.56 86 CYS A CA 1
ATOM 672 C C . CYS A 1 86 ? 1.579 0.293 -4.550 1.00 95.56 86 CYS A C 1
ATOM 674 O O . CYS A 1 86 ? 0.711 -0.248 -3.868 1.00 95.56 86 CYS A O 1
ATOM 676 N N . LEU A 1 87 ? 2.778 0.593 -4.039 1.00 93.69 87 LEU A N 1
ATOM 677 C CA . LEU A 1 87 ? 3.164 0.260 -2.669 1.00 93.69 87 LEU A CA 1
ATOM 678 C C . LEU A 1 87 ? 2.291 0.985 -1.638 1.00 93.69 87 LEU A C 1
ATOM 680 O O . LEU A 1 87 ? 1.871 0.366 -0.665 1.00 93.69 87 LEU A O 1
ATOM 684 N N . TRP A 1 88 ? 1.960 2.257 -1.869 1.00 95.38 88 TRP A N 1
ATOM 685 C CA . TRP A 1 88 ? 1.064 3.031 -1.011 1.00 95.38 88 TRP A CA 1
ATOM 686 C C . TRP A 1 88 ? -0.308 2.367 -0.870 1.00 95.38 88 TRP A C 1
ATOM 688 O O . TRP A 1 88 ? -0.844 2.303 0.236 1.00 95.38 88 TRP A O 1
ATOM 698 N N . ILE A 1 89 ? -0.868 1.849 -1.967 1.00 95.19 89 ILE A N 1
ATOM 699 C CA . ILE A 1 89 ? -2.164 1.158 -1.962 1.00 95.19 89 ILE A CA 1
ATOM 700 C C . ILE A 1 89 ? -2.094 -0.087 -1.074 1.00 95.19 89 ILE A C 1
ATOM 702 O O . ILE A 1 89 ? -2.905 -0.219 -0.154 1.00 95.19 89 ILE A O 1
ATOM 706 N N . ILE A 1 90 ? -1.093 -0.945 -1.286 1.00 94.25 90 ILE A N 1
ATOM 707 C CA . ILE A 1 90 ? -0.935 -2.189 -0.518 1.00 94.25 90 ILE A CA 1
ATOM 708 C C . ILE A 1 90 ? -0.659 -1.902 0.962 1.00 94.25 90 ILE A C 1
ATOM 710 O O . ILE A 1 90 ? -1.282 -2.490 1.843 1.00 94.25 90 ILE A O 1
ATOM 714 N N . VAL A 1 91 ? 0.224 -0.947 1.264 1.00 93.00 91 VAL A N 1
ATOM 715 C CA . VAL A 1 91 ? 0.528 -0.553 2.648 1.00 93.00 91 VAL A CA 1
ATOM 716 C C . VAL A 1 91 ? -0.699 0.035 3.337 1.00 93.00 91 VAL A C 1
ATOM 718 O O . VAL A 1 91 ? -0.948 -0.272 4.500 1.00 93.00 91 VAL A O 1
ATOM 721 N N . SER A 1 92 ? -1.482 0.859 2.639 1.00 94.62 92 SER A N 1
ATOM 722 C CA . SER A 1 92 ? -2.724 1.426 3.167 1.00 94.62 92 SER A CA 1
ATOM 723 C C . SER A 1 92 ? -3.738 0.335 3.504 1.00 94.62 92 SER A C 1
ATOM 725 O O . SER A 1 92 ? -4.330 0.365 4.582 1.00 94.62 92 SER A O 1
ATOM 727 N N . GLN A 1 93 ? -3.912 -0.653 2.622 1.00 93.25 93 GLN A N 1
ATOM 728 C CA . GLN A 1 93 ? -4.813 -1.784 2.850 1.00 93.25 93 GLN A CA 1
ATOM 729 C C . GLN A 1 93 ? -4.365 -2.629 4.047 1.00 93.25 93 GLN A C 1
ATOM 731 O O . GLN A 1 93 ? -5.151 -2.834 4.970 1.00 93.25 93 GLN A O 1
ATOM 736 N N . GLU A 1 94 ? -3.100 -3.043 4.083 1.00 92.31 94 GLU A N 1
ATOM 737 C CA . GLU A 1 94 ? -2.556 -3.871 5.164 1.00 92.31 94 GLU A CA 1
ATOM 738 C C . GLU A 1 94 ? -2.586 -3.142 6.518 1.00 92.31 94 GLU A C 1
ATOM 740 O O . GLU A 1 94 ? -2.967 -3.717 7.540 1.00 92.31 94 GLU A O 1
ATOM 745 N N . LEU A 1 95 ? -2.240 -1.848 6.540 1.00 93.25 95 LEU A N 1
ATOM 746 C CA . LEU A 1 95 ? -2.325 -1.033 7.749 1.00 93.25 95 LEU A CA 1
ATOM 747 C C . LEU A 1 95 ? -3.771 -0.933 8.241 1.00 93.25 95 LEU A C 1
ATOM 749 O O . LEU A 1 95 ? -4.020 -1.117 9.432 1.00 93.25 95 LEU A O 1
ATOM 753 N N . LYS A 1 96 ? -4.727 -0.672 7.341 1.00 93.62 96 LYS A N 1
ATOM 754 C CA . LYS A 1 96 ? -6.150 -0.599 7.694 1.00 93.62 96 LYS A CA 1
ATOM 755 C C . LYS A 1 96 ? -6.657 -1.926 8.252 1.00 93.62 96 LYS A C 1
ATOM 757 O O . LYS A 1 96 ? -7.332 -1.905 9.275 1.00 93.62 96 LYS A O 1
ATOM 762 N N . THR A 1 97 ? -6.297 -3.054 7.643 1.00 93.12 97 THR A N 1
ATOM 763 C CA . THR A 1 97 ? -6.665 -4.390 8.137 1.00 93.12 97 THR A CA 1
ATOM 764 C C . THR A 1 97 ? -6.177 -4.601 9.568 1.00 93.12 97 THR A C 1
ATOM 766 O O . THR A 1 97 ? -6.976 -4.908 10.447 1.00 93.12 97 THR A O 1
ATOM 769 N N . ARG A 1 98 ? -4.898 -4.329 9.847 1.00 93.31 98 ARG A N 1
ATOM 770 C CA . ARG A 1 98 ? -4.326 -4.500 11.194 1.00 93.31 98 ARG A CA 1
ATOM 771 C C . ARG A 1 98 ? -4.927 -3.560 12.230 1.00 93.31 98 ARG A C 1
ATOM 773 O O . ARG A 1 98 ? -5.165 -3.959 13.364 1.00 93.31 98 ARG A O 1
ATOM 780 N N . VAL A 1 99 ? -5.156 -2.300 11.859 1.00 95.62 99 VAL A N 1
ATOM 781 C CA . VAL A 1 99 ? -5.810 -1.326 12.745 1.00 95.62 99 VAL A CA 1
ATOM 782 C C . VAL A 1 99 ? -7.227 -1.781 13.065 1.00 95.62 99 VAL A C 1
ATOM 784 O O . VAL A 1 99 ? -7.624 -1.739 14.225 1.00 95.62 99 VAL A O 1
ATOM 787 N N . PHE A 1 100 ? -7.969 -2.248 12.062 1.00 95.50 100 PHE A N 1
ATOM 788 C CA . PHE A 1 100 ? -9.307 -2.782 12.258 1.00 95.50 100 PHE A CA 1
ATOM 789 C C . PHE A 1 100 ? -9.295 -3.986 13.207 1.00 95.50 100 PHE A C 1
ATOM 791 O O . PHE A 1 100 ? -10.064 -4.001 14.163 1.00 95.50 100 PHE A O 1
ATOM 798 N N . GLU A 1 101 ? -8.402 -4.955 12.988 1.00 94.19 101 GLU A N 1
ATOM 799 C CA . GLU A 1 101 ? -8.259 -6.142 13.841 1.00 94.19 101 GLU A CA 1
ATOM 800 C C . GLU A 1 101 ? -7.954 -5.771 15.298 1.00 94.19 101 GLU A C 1
ATOM 802 O O . GLU A 1 101 ? -8.636 -6.256 16.199 1.00 94.19 101 GLU A O 1
ATOM 807 N N . LEU A 1 102 ? -7.007 -4.852 15.529 1.00 95.62 102 LEU A N 1
ATOM 808 C CA . LEU A 1 102 ? -6.656 -4.372 16.871 1.00 95.62 102 LEU A CA 1
ATOM 809 C C . LEU A 1 102 ? -7.829 -3.672 17.562 1.00 95.62 102 LEU A C 1
ATOM 811 O O . LEU A 1 102 ? -8.140 -3.964 18.713 1.00 95.62 102 LEU A O 1
ATOM 815 N N . LEU A 1 103 ? -8.500 -2.749 16.867 1.00 95.06 103 LEU A N 1
ATOM 816 C CA . LEU A 1 103 ? -9.638 -2.021 17.432 1.00 95.06 103 LEU A CA 1
ATOM 817 C C . LEU A 1 103 ? -10.818 -2.954 17.715 1.00 95.06 103 LEU A C 1
ATOM 819 O O . LEU A 1 103 ? -11.530 -2.769 18.703 1.00 95.06 103 LEU A O 1
ATOM 823 N N . PHE A 1 104 ? -11.020 -3.960 16.866 1.00 93.69 104 PHE A N 1
ATOM 824 C CA . PHE A 1 104 ? -12.055 -4.964 17.057 1.00 93.69 104 PHE A CA 1
ATOM 825 C C . PHE A 1 104 ? -11.746 -5.871 18.254 1.00 93.69 104 PHE A C 1
ATOM 827 O O . PHE A 1 104 ? -12.643 -6.168 19.042 1.00 93.69 104 PHE A O 1
ATOM 834 N N . GLU A 1 105 ? -10.488 -6.277 18.432 1.00 92.88 105 GLU A N 1
ATOM 835 C CA . GLU A 1 105 ? -10.030 -7.027 19.605 1.00 92.88 105 GLU A CA 1
ATOM 836 C C . GLU A 1 105 ? -10.237 -6.222 20.895 1.00 92.88 105 GLU A C 1
ATOM 838 O O . GLU A 1 105 ? -10.947 -6.685 21.787 1.00 92.88 105 GLU A O 1
ATOM 843 N N . TRP A 1 106 ? -9.740 -4.983 20.959 1.00 93.50 106 TRP A N 1
ATOM 844 C CA . TRP A 1 106 ? -9.878 -4.127 22.146 1.00 93.50 106 TRP A CA 1
ATOM 845 C C . TRP A 1 106 ? -11.332 -3.836 22.505 1.00 93.50 106 TRP A C 1
ATOM 847 O O . TRP A 1 106 ? -11.701 -3.852 23.674 1.00 93.50 106 TRP A O 1
ATOM 857 N N . MET A 1 107 ? -12.191 -3.623 21.510 1.00 90.88 107 MET A N 1
ATOM 858 C CA . MET A 1 107 ? -13.620 -3.433 21.750 1.00 90.88 107 MET A CA 1
ATOM 859 C C . MET A 1 107 ? -14.276 -4.685 22.349 1.00 90.88 107 MET A C 1
ATOM 861 O O . MET A 1 107 ? -15.164 -4.558 23.192 1.00 90.88 107 MET A O 1
ATOM 865 N N . ASN A 1 108 ? -13.861 -5.889 21.942 1.00 89.31 108 ASN A N 1
ATOM 866 C CA . ASN A 1 108 ? -14.355 -7.131 22.543 1.00 89.31 108 ASN A CA 1
ATOM 867 C C . ASN A 1 108 ? -13.857 -7.310 23.986 1.00 89.31 108 ASN A C 1
ATOM 869 O O . ASN A 1 108 ? -14.600 -7.837 24.817 1.00 89.31 108 ASN A O 1
ATOM 873 N N . GLU A 1 109 ? -12.635 -6.864 24.288 1.00 90.81 109 GLU A N 1
ATOM 874 C CA . GLU A 1 109 ? -12.064 -6.872 25.641 1.00 90.81 109 GLU A CA 1
ATOM 875 C C . GLU A 1 109 ? -12.748 -5.851 26.568 1.00 90.81 109 GLU A C 1
ATOM 877 O O . GLU A 1 109 ? -13.049 -6.172 27.718 1.00 90.81 109 GLU A O 1
ATOM 882 N N . ASP A 1 110 ? -13.097 -4.670 26.050 1.00 88.06 110 ASP A N 1
ATOM 883 C CA . ASP A 1 110 ? -13.755 -3.577 26.780 1.00 88.06 110 ASP A CA 1
ATOM 884 C C . ASP A 1 110 ? -15.300 -3.683 26.783 1.00 88.06 110 ASP A C 1
ATOM 886 O O . ASP A 1 110 ? -16.020 -2.681 26.747 1.00 88.06 110 ASP A O 1
ATOM 890 N N . GLU A 1 111 ? -15.844 -4.903 26.810 1.00 87.31 111 GLU A N 1
ATOM 891 C CA . GLU A 1 111 ? -17.291 -5.188 26.890 1.00 87.31 111 GLU A CA 1
ATOM 892 C C . GLU A 1 111 ? -18.150 -4.538 25.774 1.00 87.31 111 GLU A C 1
ATOM 894 O O . GLU A 1 111 ? -19.356 -4.314 25.926 1.00 87.31 111 GLU A O 1
ATOM 899 N N . GLY A 1 112 ? -17.564 -4.279 24.604 1.00 84.12 112 GLY A N 1
ATOM 900 C CA . GLY A 1 112 ? -18.223 -3.627 23.469 1.00 84.12 112 GLY A CA 1
ATOM 901 C C . GLY A 1 112 ? -18.189 -2.101 23.523 1.00 84.12 112 GLY A C 1
ATOM 902 O O . GLY A 1 112 ? -19.030 -1.447 22.901 1.00 84.12 112 GLY A O 1
ATOM 903 N N . LYS A 1 113 ? -17.263 -1.511 24.284 1.00 89.00 113 LYS A N 1
ATOM 904 C CA . LYS A 1 113 ? -17.048 -0.066 24.265 1.00 89.00 113 LYS A CA 1
ATOM 905 C C . LYS A 1 113 ? -16.508 0.371 22.901 1.00 89.00 113 LYS A C 1
ATOM 907 O O . LYS A 1 113 ? -15.476 -0.110 22.446 1.00 89.00 113 LYS A O 1
ATOM 912 N N . ILE A 1 114 ? -17.197 1.326 22.279 1.00 89.50 114 ILE A N 1
ATOM 913 C CA . ILE A 1 114 ? -16.807 1.877 20.977 1.00 89.50 114 ILE A CA 1
ATOM 914 C C . ILE A 1 114 ? -15.440 2.576 21.103 1.00 89.50 114 ILE A C 1
ATOM 916 O O . ILE A 1 114 ? -15.300 3.441 21.978 1.00 89.50 114 ILE A O 1
ATOM 920 N N . PRO A 1 115 ? -14.463 2.249 20.236 1.00 91.56 115 PRO A N 1
ATOM 921 C CA . PRO A 1 115 ? -13.164 2.911 20.232 1.00 91.56 115 PRO A CA 1
ATOM 922 C C . PRO A 1 115 ? -13.256 4.420 19.971 1.00 91.56 115 PRO A C 1
ATOM 924 O O . PRO A 1 115 ? -14.053 4.894 19.162 1.00 91.56 115 PRO A O 1
ATOM 927 N N . GLU A 1 116 ? -12.404 5.185 20.645 1.00 93.62 116 GLU A N 1
ATOM 928 C CA . GLU A 1 116 ? -12.264 6.631 20.495 1.00 93.62 116 GLU A CA 1
ATOM 929 C C . GLU A 1 116 ? -11.037 6.979 19.632 1.00 93.62 116 GLU A C 1
ATOM 931 O O . GLU A 1 116 ? -10.173 6.151 19.341 1.00 93.62 116 GLU A O 1
ATOM 936 N N . LYS A 1 117 ? -10.885 8.261 19.277 1.00 93.81 117 LYS A N 1
ATOM 937 C CA . LYS A 1 117 ? -9.735 8.766 18.501 1.00 93.81 117 LYS A CA 1
ATOM 938 C C . LYS A 1 117 ? -8.368 8.393 19.099 1.00 93.81 117 LYS A C 1
ATOM 940 O O . LYS A 1 117 ? -7.415 8.159 18.361 1.00 93.81 117 LYS A O 1
ATOM 945 N N . LYS A 1 118 ? -8.257 8.339 20.430 1.00 94.75 118 LYS A N 1
ATOM 946 C CA . LYS A 1 118 ? -7.018 7.923 21.111 1.00 94.75 118 LYS A CA 1
ATOM 947 C C . LYS A 1 118 ? -6.684 6.453 20.825 1.00 94.75 118 LYS A C 1
ATOM 949 O O . LYS A 1 118 ? -5.518 6.128 20.643 1.00 94.75 118 LYS A O 1
ATOM 954 N N . ASP A 1 119 ? -7.700 5.597 20.746 1.00 95.12 119 ASP A N 1
ATOM 955 C CA . ASP A 1 119 ? -7.543 4.165 20.517 1.00 95.12 119 ASP A CA 1
ATOM 956 C C . ASP A 1 119 ? -7.112 3.952 19.064 1.00 95.12 119 ASP A C 1
ATOM 958 O O . ASP A 1 119 ? -6.147 3.239 18.812 1.00 95.12 119 ASP A O 1
ATOM 962 N N . LEU A 1 120 ? -7.699 4.700 18.118 1.00 95.62 120 LEU A N 1
ATOM 963 C CA . LEU A 1 120 ? -7.215 4.750 16.734 1.00 95.62 120 LEU A CA 1
ATOM 964 C C . LEU A 1 120 ? -5.733 5.150 16.656 1.00 95.62 120 LEU A C 1
ATOM 966 O O . LEU A 1 120 ? -4.956 4.489 15.970 1.00 95.62 120 LEU A O 1
ATOM 970 N N . TYR A 1 121 ? -5.315 6.194 17.376 1.00 95.62 121 TYR A N 1
ATOM 971 C CA . TYR A 1 121 ? -3.913 6.624 17.402 1.00 95.62 121 TYR A CA 1
ATOM 972 C C . TYR A 1 121 ? -2.970 5.528 17.931 1.00 95.62 121 TYR A C 1
ATOM 974 O O . TYR A 1 121 ? -1.897 5.297 17.361 1.00 95.62 121 TYR A O 1
ATOM 982 N N . TYR A 1 122 ? -3.362 4.824 18.997 1.00 96.06 122 TYR A N 1
ATOM 983 C CA . TYR A 1 122 ? -2.583 3.707 19.537 1.00 96.06 122 TYR A CA 1
ATOM 984 C C . TYR A 1 122 ? -2.552 2.510 18.583 1.00 96.06 122 TYR A C 1
ATOM 986 O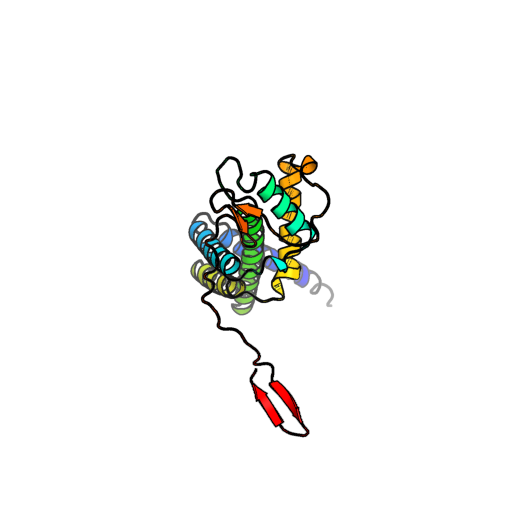 O . TYR A 1 122 ? -1.486 1.920 18.388 1.00 96.06 122 TYR A O 1
ATOM 994 N N . ALA A 1 123 ? -3.680 2.177 17.955 1.00 96.44 123 ALA A N 1
ATOM 995 C CA . ALA A 1 123 ? -3.779 1.092 16.987 1.00 96.44 123 ALA A CA 1
ATOM 996 C C . ALA A 1 123 ? -2.911 1.373 15.753 1.00 96.44 123 ALA A C 1
ATOM 998 O O . ALA A 1 123 ? -2.119 0.519 15.363 1.00 96.44 123 ALA A O 1
ATOM 999 N N . LEU A 1 124 ? -2.969 2.594 15.206 1.00 96.50 124 LEU A N 1
ATOM 1000 C CA . LEU A 1 124 ? -2.096 3.040 14.117 1.00 96.50 124 LEU A CA 1
ATOM 1001 C C . LEU A 1 124 ? -0.628 2.942 14.514 1.00 96.50 124 LEU A C 1
ATOM 1003 O O . LEU A 1 124 ? 0.153 2.323 13.805 1.00 96.50 124 LEU A O 1
ATOM 1007 N N . SER A 1 125 ? -0.252 3.474 15.679 1.00 94.81 125 SER A N 1
ATOM 1008 C CA . SER A 1 125 ? 1.132 3.400 16.163 1.00 94.81 125 SER A CA 1
ATOM 1009 C C . SER A 1 125 ? 1.618 1.952 16.290 1.00 94.81 125 SER A C 1
ATOM 1011 O O . SER A 1 125 ? 2.754 1.636 15.937 1.00 94.81 125 SER A O 1
ATOM 1013 N N . THR A 1 126 ? 0.762 1.055 16.776 1.00 94.00 126 THR A N 1
ATOM 1014 C CA . THR A 1 126 ? 1.084 -0.364 16.975 1.00 94.00 126 THR A CA 1
ATOM 1015 C C . THR A 1 126 ? 1.231 -1.089 15.639 1.00 94.00 126 THR A C 1
ATOM 1017 O O . THR A 1 126 ? 2.262 -1.716 15.382 1.00 94.00 126 THR A O 1
ATOM 1020 N N . ALA A 1 127 ? 0.240 -0.949 14.758 1.00 93.19 127 ALA A N 1
ATOM 1021 C CA . ALA A 1 127 ? 0.228 -1.563 13.438 1.00 93.19 127 ALA A CA 1
ATOM 1022 C C . ALA A 1 127 ? 1.371 -1.036 12.557 1.00 93.19 127 ALA A C 1
ATOM 1024 O O . ALA A 1 127 ? 2.100 -1.823 11.953 1.00 93.19 127 ALA A O 1
ATOM 1025 N N . SER A 1 128 ? 1.600 0.280 12.554 1.00 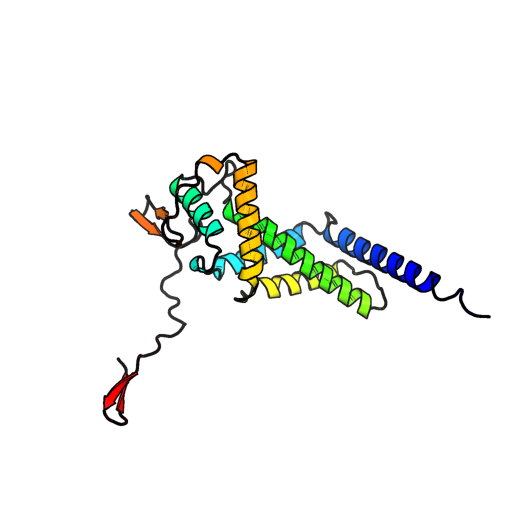92.44 128 SER A N 1
ATOM 1026 C CA . SER A 1 128 ? 2.698 0.906 11.823 1.00 92.44 128 SER A CA 1
ATOM 1027 C C . SER A 1 128 ? 4.056 0.420 12.306 1.00 92.44 128 SER A C 1
ATOM 1029 O O . SER A 1 128 ? 4.901 0.105 11.477 1.00 92.44 128 SER A O 1
ATOM 1031 N N . ASN A 1 129 ? 4.284 0.292 13.618 1.00 89.75 129 ASN A N 1
ATOM 1032 C CA . ASN A 1 129 ? 5.540 -0.270 14.124 1.00 89.75 129 ASN A CA 1
ATOM 1033 C C . ASN A 1 129 ? 5.720 -1.732 13.696 1.00 89.75 129 ASN A C 1
ATOM 1035 O O . ASN A 1 129 ? 6.806 -2.109 13.261 1.00 89.75 129 ASN A O 1
ATOM 1039 N N . SER A 1 130 ? 4.658 -2.541 13.751 1.00 87.06 130 SER A N 1
ATOM 1040 C CA . SER A 1 130 ? 4.709 -3.933 13.292 1.00 87.06 130 SER A CA 1
ATOM 1041 C C . SER A 1 130 ? 5.038 -4.065 11.802 1.00 87.06 130 SER A C 1
ATOM 1043 O O . SER A 1 130 ? 5.650 -5.059 11.418 1.00 87.06 130 SER A O 1
ATOM 1045 N N . LEU A 1 131 ? 4.618 -3.110 10.969 1.00 85.50 131 LEU A N 1
ATOM 1046 C CA . LEU A 1 131 ? 4.907 -3.099 9.532 1.00 85.50 131 LEU A CA 1
ATOM 1047 C C . LEU A 1 131 ? 6.256 -2.446 9.202 1.00 85.50 131 LEU A C 1
ATOM 1049 O O . LEU A 1 131 ? 6.920 -2.843 8.247 1.00 85.50 131 LEU A O 1
ATOM 1053 N N . TYR A 1 132 ? 6.677 -1.45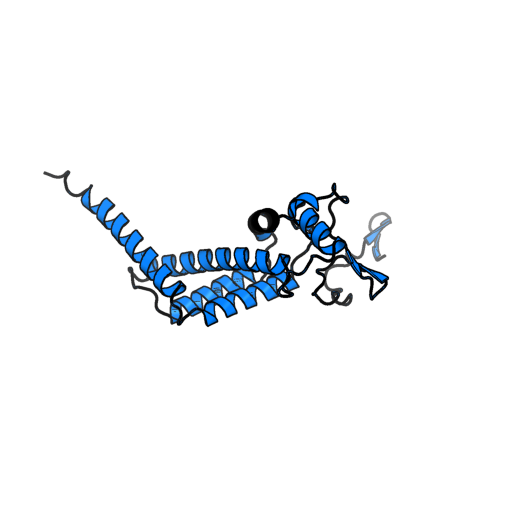9 9.995 1.00 79.69 132 TYR A N 1
ATOM 1054 C CA . TYR A 1 132 ? 7.922 -0.717 9.807 1.00 79.69 132 TYR A CA 1
ATOM 1055 C C . TYR A 1 132 ? 9.155 -1.614 9.946 1.00 79.69 132 TYR A C 1
ATOM 1057 O O . TYR A 1 132 ? 10.092 -1.529 9.147 1.00 79.69 132 TYR A O 1
ATOM 1065 N N . TYR A 1 133 ? 9.164 -2.481 10.963 1.00 66.19 133 TYR A N 1
ATOM 1066 C CA . TYR A 1 133 ? 10.238 -3.444 11.179 1.00 66.19 133 TYR A CA 1
ATOM 1067 C C . TYR A 1 133 ? 9.999 -4.674 10.305 1.00 66.19 133 TYR A C 1
ATOM 1069 O O . TYR A 1 133 ? 9.406 -5.660 10.723 1.00 66.19 133 TYR A O 1
ATOM 1077 N N . TYR A 1 134 ? 10.463 -4.570 9.061 1.00 59.78 134 TYR A N 1
ATOM 1078 C CA . TYR A 1 134 ? 10.556 -5.637 8.068 1.00 59.78 134 TYR A CA 1
ATOM 1079 C C . TYR A 1 134 ? 10.660 -7.047 8.685 1.00 59.78 134 TYR A C 1
ATOM 1081 O O . TYR A 1 134 ? 11.679 -7.418 9.273 1.00 59.78 134 TYR A O 1
ATOM 1089 N N . HIS A 1 135 ? 9.636 -7.876 8.480 1.00 62.03 135 HIS A N 1
ATOM 1090 C CA . HIS A 1 135 ? 9.716 -9.313 8.726 1.00 62.03 135 HIS A CA 1
ATOM 1091 C C . HIS A 1 135 ? 9.735 -10.034 7.377 1.00 62.03 135 HIS A C 1
ATOM 1093 O O . HIS A 1 135 ? 8.842 -9.842 6.555 1.00 62.03 135 HIS A O 1
ATOM 1099 N N . LYS A 1 136 ? 10.737 -10.900 7.154 1.00 59.56 136 LYS A N 1
ATOM 1100 C CA . LYS A 1 136 ? 10.944 -11.664 5.900 1.00 59.56 136 LYS A CA 1
ATOM 1101 C C . LYS A 1 136 ? 9.682 -12.380 5.381 1.00 59.56 136 LYS A C 1
ATOM 1103 O O . LYS A 1 136 ? 9.594 -12.651 4.191 1.00 59.56 136 LYS A O 1
ATOM 1108 N N . ASN A 1 137 ? 8.714 -12.653 6.255 1.00 66.12 137 ASN A N 1
ATOM 1109 C CA . ASN A 1 137 ? 7.484 -13.374 5.937 1.00 66.12 137 ASN A CA 1
ATOM 1110 C C . ASN A 1 137 ? 6.368 -12.492 5.341 1.00 66.12 137 ASN A C 1
ATOM 1112 O O . ASN A 1 137 ? 5.449 -13.044 4.748 1.00 66.12 137 ASN A O 1
ATOM 1116 N N . LEU A 1 138 ? 6.430 -11.156 5.458 1.00 66.50 138 LEU A N 1
ATOM 1117 C CA . LEU A 1 138 ? 5.384 -10.272 4.914 1.00 66.50 138 LEU A CA 1
ATOM 1118 C C . LEU A 1 138 ? 5.394 -10.202 3.380 1.00 66.50 138 LEU A C 1
ATOM 1120 O O . LEU A 1 138 ? 4.340 -10.073 2.763 1.00 66.50 138 LEU A O 1
ATOM 1124 N N . TRP A 1 139 ? 6.563 -10.340 2.747 1.00 70.31 139 TRP A N 1
ATOM 1125 C CA . TRP A 1 139 ? 6.697 -10.187 1.293 1.00 70.31 139 TRP A CA 1
ATOM 1126 C C . TRP A 1 139 ? 6.096 -11.318 0.471 1.00 70.31 139 TRP A C 1
ATOM 1128 O O . TRP A 1 139 ? 5.817 -11.110 -0.705 1.00 70.31 139 TRP A O 1
ATOM 1138 N N . ALA A 1 140 ? 5.862 -12.491 1.062 1.00 71.75 140 ALA A N 1
ATOM 1139 C CA . ALA A 1 140 ? 5.178 -13.558 0.341 1.00 71.75 140 ALA A CA 1
ATOM 1140 C C . ALA A 1 140 ? 3.757 -13.121 -0.060 1.00 71.75 140 ALA A C 1
ATOM 1142 O O . ALA A 1 140 ? 3.340 -13.364 -1.190 1.00 71.75 140 ALA A O 1
ATOM 1143 N N . THR A 1 141 ? 3.058 -12.425 0.843 1.00 80.56 141 THR A N 1
ATOM 1144 C CA . THR A 1 141 ? 1.696 -11.924 0.618 1.00 80.56 141 THR A CA 1
ATOM 1145 C C . THR A 1 141 ? 1.718 -10.529 -0.003 1.00 80.56 141 THR A C 1
ATOM 1147 O O . THR A 1 141 ? 1.278 -10.367 -1.138 1.00 80.56 141 THR A O 1
ATOM 1150 N N . MET A 1 142 ? 2.341 -9.546 0.662 1.00 84.75 142 MET A N 1
ATOM 1151 C CA . MET A 1 142 ? 2.372 -8.160 0.171 1.00 84.75 142 MET A CA 1
ATOM 1152 C C . MET A 1 142 ? 3.090 -8.029 -1.173 1.00 84.75 142 MET A C 1
ATOM 1154 O O . MET A 1 142 ? 2.747 -7.170 -1.974 1.00 84.75 142 MET A O 1
ATOM 1158 N N . GLY A 1 143 ? 4.092 -8.869 -1.449 1.00 88.38 143 GLY A N 1
ATOM 1159 C CA . GLY A 1 143 ? 4.770 -8.863 -2.743 1.00 88.38 143 GLY A CA 1
ATOM 1160 C C . GLY A 1 143 ? 3.848 -9.315 -3.869 1.00 88.38 143 GLY A C 1
ATOM 1161 O O . GLY A 1 143 ? 3.865 -8.715 -4.940 1.00 88.38 143 GLY A O 1
ATOM 1162 N N . ALA A 1 144 ? 3.039 -10.353 -3.638 1.00 89.75 144 ALA A N 1
ATOM 1163 C CA . ALA A 1 144 ? 2.080 -10.846 -4.624 1.00 89.75 144 ALA A CA 1
ATOM 1164 C C . ALA A 1 144 ? 0.945 -9.838 -4.868 1.00 89.75 144 ALA A C 1
ATOM 1166 O O . ALA A 1 144 ? 0.524 -9.633 -6.008 1.00 89.75 144 ALA A O 1
ATOM 1167 N N . GLU A 1 145 ? 0.485 -9.170 -3.812 1.00 92.94 145 GLU A N 1
ATOM 1168 C CA . GLU A 1 145 ? -0.475 -8.068 -3.906 1.00 92.94 145 GLU A CA 1
ATOM 1169 C C . GLU A 1 145 ? 0.124 -6.875 -4.656 1.00 92.94 145 GLU A C 1
ATOM 1171 O O . GLU A 1 145 ? -0.504 -6.345 -5.566 1.00 92.94 145 GLU A O 1
ATOM 1176 N N . LEU A 1 146 ? 1.381 -6.523 -4.375 1.00 93.50 146 LEU A N 1
ATOM 1177 C CA . LEU A 1 146 ? 2.095 -5.462 -5.080 1.00 93.50 146 LEU A CA 1
ATOM 1178 C C . LEU A 1 146 ? 2.312 -5.789 -6.562 1.00 93.50 146 LEU A C 1
ATOM 1180 O O . LEU A 1 146 ? 2.178 -4.911 -7.410 1.00 93.50 146 LEU A O 1
ATOM 1184 N N . GLU A 1 147 ? 2.609 -7.048 -6.901 1.00 93.25 147 GLU A N 1
ATOM 1185 C CA . GLU A 1 147 ? 2.628 -7.501 -8.295 1.00 93.25 147 GLU A CA 1
ATOM 1186 C C . GLU A 1 147 ? 1.252 -7.330 -8.949 1.00 93.25 147 GLU A C 1
ATOM 1188 O O . GLU A 1 147 ? 1.162 -6.878 -10.090 1.00 93.25 147 GLU A O 1
ATOM 1193 N N . THR A 1 148 ? 0.186 -7.692 -8.236 1.00 94.75 148 THR A N 1
ATOM 1194 C CA . THR A 1 148 ? -1.189 -7.573 -8.733 1.00 94.75 148 THR A CA 1
ATOM 1195 C C . THR A 1 148 ? -1.540 -6.115 -9.009 1.00 94.75 148 THR A C 1
ATOM 1197 O O . THR A 1 148 ? -2.012 -5.807 -10.101 1.00 94.75 148 THR A O 1
ATOM 1200 N N . GLU A 1 149 ? -1.222 -5.215 -8.081 1.00 96.31 149 GLU A N 1
ATOM 1201 C CA . GLU A 1 149 ? -1.457 -3.779 -8.229 1.00 96.31 149 GLU A CA 1
ATOM 1202 C C . GLU A 1 149 ? -0.650 -3.190 -9.394 1.00 96.31 149 GLU A C 1
ATOM 1204 O O . GLU A 1 149 ? -1.185 -2.477 -10.239 1.00 96.31 149 GLU A O 1
ATOM 1209 N N . ALA A 1 150 ? 0.618 -3.581 -9.536 1.00 94.69 150 ALA A N 1
ATOM 1210 C CA . ALA A 1 150 ? 1.443 -3.160 -10.665 1.00 94.69 150 ALA A CA 1
ATOM 1211 C C . ALA A 1 150 ? 0.897 -3.668 -12.017 1.00 94.69 150 ALA A C 1
ATOM 1213 O O . ALA A 1 150 ? 0.977 -2.973 -13.031 1.00 94.69 150 ALA A O 1
ATOM 1214 N N . ARG A 1 151 ? 0.307 -4.871 -12.057 1.00 93.75 151 ARG A N 1
ATOM 1215 C CA . ARG A 1 151 ? -0.371 -5.394 -13.258 1.00 93.75 151 ARG A CA 1
ATOM 1216 C C . ARG A 1 151 ? -1.653 -4.626 -13.572 1.00 93.75 151 ARG A C 1
ATOM 1218 O O . ARG A 1 151 ? -1.913 -4.389 -14.752 1.00 93.75 151 ARG A O 1
ATOM 1225 N N . LEU A 1 152 ? -2.434 -4.255 -12.558 1.00 94.25 152 LEU A N 1
ATOM 1226 C CA . LEU A 1 152 ? -3.624 -3.418 -12.729 1.00 94.25 152 LEU A CA 1
ATOM 1227 C C . LEU A 1 152 ? -3.239 -2.053 -13.295 1.00 94.25 152 LEU A C 1
ATOM 1229 O O . LEU A 1 152 ? -3.798 -1.651 -14.314 1.00 94.25 152 LEU A O 1
ATOM 1233 N N . TRP A 1 153 ? -2.194 -1.426 -12.749 1.00 94.19 153 TRP A N 1
ATOM 1234 C CA . TRP A 1 153 ? -1.662 -0.167 -13.266 1.00 94.19 153 TRP A CA 1
ATOM 1235 C C . TRP A 1 153 ? -1.386 -0.236 -14.771 1.00 94.19 153 TRP A C 1
ATOM 1237 O O . TRP A 1 153 ? -1.841 0.614 -15.537 1.00 94.19 153 TRP A O 1
ATOM 1247 N N . ILE A 1 154 ? -0.672 -1.277 -15.216 1.00 91.50 154 ILE A N 1
ATOM 1248 C CA . ILE A 1 154 ? -0.350 -1.491 -16.633 1.00 91.50 154 ILE A CA 1
ATOM 1249 C C . ILE A 1 154 ? -1.612 -1.593 -17.492 1.00 91.50 154 ILE A C 1
ATOM 1251 O O . ILE A 1 154 ? -1.636 -1.073 -18.609 1.00 91.50 154 ILE A O 1
ATOM 1255 N N . GLN A 1 155 ? -2.640 -2.292 -17.008 1.00 91.25 155 GLN A N 1
ATOM 1256 C CA . GLN A 1 155 ? -3.895 -2.463 -17.739 1.00 91.25 155 GLN A CA 1
ATOM 1257 C C . GLN A 1 155 ? -4.649 -1.139 -17.860 1.00 91.25 155 GLN A C 1
ATOM 1259 O O . GLN A 1 155 ? -5.055 -0.773 -18.962 1.00 91.25 155 GLN A O 1
ATOM 1264 N N . GLU A 1 156 ? -4.792 -0.413 -16.754 1.00 92.50 156 GLU A N 1
ATOM 1265 C CA . GLU A 1 156 ? -5.518 0.858 -16.690 1.00 92.50 156 GLU A CA 1
ATOM 1266 C C . GLU A 1 156 ? -4.855 1.953 -17.532 1.00 92.50 156 GLU A C 1
ATOM 1268 O O . GLU A 1 156 ? -5.543 2.758 -18.157 1.00 92.50 156 GLU A O 1
ATOM 1273 N N . HIS A 1 157 ? -3.523 1.932 -17.619 1.00 90.00 157 HIS A N 1
ATOM 1274 C CA . HIS A 1 157 ? -2.737 2.935 -18.340 1.00 90.00 157 HIS A CA 1
ATOM 1275 C C . HIS A 1 157 ? -2.284 2.473 -19.735 1.00 90.00 157 HIS A C 1
ATOM 1277 O O . HIS A 1 157 ? -1.532 3.175 -20.412 1.00 90.00 157 HIS A O 1
ATOM 1283 N N . GLY A 1 158 ? -2.738 1.301 -20.198 1.00 86.62 158 GLY A N 1
ATOM 1284 C CA . GLY A 1 158 ? -2.461 0.808 -21.551 1.00 86.62 158 GLY A CA 1
ATOM 1285 C C . GLY A 1 158 ? -0.987 0.483 -21.825 1.00 86.62 158 GLY A C 1
ATOM 1286 O O . GLY A 1 158 ? -0.539 0.569 -22.965 1.00 86.62 158 GLY A O 1
ATOM 1287 N N . GLU A 1 159 ? -0.222 0.088 -20.806 1.00 86.12 159 GLU A N 1
ATOM 1288 C CA . GLU A 1 159 ? 1.226 -0.169 -20.900 1.00 86.12 159 GLU A CA 1
ATOM 1289 C C . GLU A 1 159 ? 1.569 -1.617 -21.302 1.00 86.12 159 GLU A C 1
ATOM 1291 O O . GLU A 1 159 ? 2.736 -2.007 -21.336 1.00 86.12 159 GLU A O 1
ATOM 1296 N N . LEU A 1 160 ? 0.562 -2.434 -21.638 1.00 75.06 160 LEU A N 1
ATOM 1297 C CA . LEU A 1 160 ? 0.710 -3.866 -21.944 1.00 75.06 160 LEU A CA 1
ATOM 1298 C C . LEU A 1 160 ? 1.721 -4.158 -23.062 1.00 75.06 160 LEU A C 1
ATOM 1300 O O . LEU A 1 160 ? 2.378 -5.197 -23.041 1.00 75.06 160 LEU A O 1
ATOM 1304 N N . SER A 1 161 ? 1.861 -3.251 -24.031 1.00 70.81 161 SER A N 1
ATOM 1305 C CA . SER A 1 161 ? 2.783 -3.409 -25.160 1.00 70.81 161 SER A CA 1
ATOM 1306 C C . SER A 1 161 ? 4.260 -3.297 -24.778 1.00 70.81 161 SER A C 1
ATOM 1308 O O . SER A 1 161 ? 5.112 -3.534 -25.627 1.00 70.81 161 SER A O 1
ATOM 1310 N N . LEU A 1 162 ? 4.568 -2.886 -23.544 1.00 66.31 162 LEU A N 1
ATOM 1311 C CA . LEU A 1 162 ? 5.932 -2.637 -23.078 1.00 66.31 162 LEU A CA 1
ATOM 1312 C C . LEU A 1 162 ? 6.559 -3.845 -22.369 1.00 66.31 162 LEU A C 1
ATOM 1314 O O . LEU A 1 162 ? 7.756 -3.825 -22.095 1.00 66.31 162 LEU A O 1
ATOM 1318 N N . ILE A 1 163 ? 5.778 -4.890 -22.068 1.00 64.62 163 ILE A N 1
ATOM 1319 C CA . ILE A 1 163 ? 6.282 -6.099 -21.403 1.00 64.62 163 ILE A CA 1
ATOM 1320 C C . ILE A 1 163 ? 7.089 -6.924 -22.417 1.00 64.62 163 ILE A C 1
ATOM 1322 O O . ILE A 1 163 ? 6.568 -7.813 -23.090 1.00 64.62 163 ILE A O 1
ATOM 1326 N N . GLU A 1 164 ? 8.375 -6.609 -22.544 1.00 58.28 164 GLU A N 1
ATOM 1327 C CA . GLU A 1 164 ? 9.337 -7.420 -23.290 1.00 58.28 164 GLU A CA 1
ATOM 1328 C C . GLU A 1 164 ? 9.805 -8.630 -22.458 1.00 58.28 164 GLU A C 1
ATOM 1330 O O . GLU A 1 164 ? 9.754 -8.640 -21.227 1.00 58.28 164 GLU A O 1
ATOM 1335 N N . SER A 1 165 ? 10.217 -9.701 -23.142 1.00 55.44 165 SER A N 1
ATOM 1336 C CA . SER A 1 165 ? 10.552 -10.991 -22.531 1.00 55.44 165 SER A CA 1
ATOM 1337 C C . SER A 1 165 ? 11.704 -10.912 -21.518 1.00 55.44 165 SER A C 1
ATOM 1339 O O . SER A 1 165 ? 12.726 -10.287 -21.777 1.00 55.44 165 SER A O 1
ATOM 1341 N N . SER A 1 166 ? 11.536 -11.653 -20.418 1.00 55.12 166 SER A N 1
ATOM 1342 C CA . SER A 1 166 ? 12.312 -11.670 -19.171 1.00 55.12 166 SER A CA 1
ATOM 1343 C C . SER A 1 166 ? 13.839 -11.512 -19.264 1.00 55.12 166 SER A C 1
ATOM 1345 O O . SER A 1 166 ? 14.543 -12.397 -19.756 1.00 55.12 166 SER A O 1
ATOM 1347 N N . ASP A 1 167 ? 14.371 -10.489 -18.596 1.00 52.81 167 ASP A N 1
ATOM 1348 C CA . ASP A 1 167 ? 15.809 -10.282 -18.374 1.00 52.81 167 ASP A CA 1
ATOM 1349 C C . ASP A 1 167 ? 16.362 -11.050 -17.169 1.00 52.81 167 ASP A C 1
ATOM 1351 O O . ASP A 1 167 ? 16.964 -10.484 -16.257 1.00 52.81 167 ASP A O 1
ATOM 1355 N N . GLY A 1 168 ? 16.146 -12.362 -17.126 1.00 54.84 168 GLY A N 1
ATOM 1356 C CA . GLY A 1 168 ? 16.883 -13.215 -16.188 1.00 54.84 168 GLY A CA 1
ATOM 1357 C C . GLY A 1 168 ? 16.581 -13.006 -14.695 1.00 54.84 168 GLY A C 1
ATOM 1358 O O . GLY A 1 168 ? 17.285 -13.573 -13.868 1.00 54.84 168 GLY A O 1
ATOM 1359 N N . GLY A 1 169 ? 15.522 -12.269 -14.338 1.00 64.81 169 GLY A N 1
ATOM 1360 C CA . GLY A 1 169 ? 14.928 -12.295 -12.996 1.00 64.81 169 GLY A CA 1
ATOM 1361 C C . GLY A 1 169 ? 15.523 -11.351 -11.947 1.00 64.81 169 GLY A C 1
ATOM 1362 O O . GLY A 1 169 ? 15.166 -11.492 -10.782 1.00 64.81 169 GLY A O 1
ATOM 1363 N N . TYR A 1 170 ? 16.372 -10.387 -12.320 1.00 76.94 170 TYR A N 1
ATOM 1364 C CA . TYR A 1 170 ? 16.898 -9.381 -11.385 1.00 76.94 170 TYR A CA 1
ATOM 1365 C C . TYR A 1 170 ? 16.496 -7.963 -11.796 1.00 76.94 170 TYR A C 1
ATOM 1367 O O . TYR A 1 170 ? 16.490 -7.631 -12.983 1.00 76.94 170 TYR A O 1
ATOM 1375 N N . PHE A 1 171 ? 16.175 -7.113 -10.816 1.00 84.00 171 PHE A N 1
ATOM 1376 C CA . PHE A 1 171 ? 15.948 -5.692 -11.074 1.00 84.00 171 PHE A CA 1
ATOM 1377 C C . PHE A 1 171 ? 17.271 -4.984 -11.376 1.00 84.00 171 PHE A C 1
ATOM 1379 O O . PHE A 1 171 ? 18.233 -5.079 -10.602 1.00 84.00 171 PHE A O 1
ATOM 1386 N N . GLN A 1 172 ? 17.314 -4.276 -12.502 1.00 84.00 172 GLN A N 1
ATOM 1387 C CA . GLN A 1 172 ? 18.430 -3.417 -12.865 1.00 84.00 172 GLN A CA 1
ATOM 1388 C C . GLN A 1 172 ? 18.007 -2.324 -13.846 1.00 84.00 172 GLN A C 1
ATOM 1390 O O . GLN A 1 172 ? 17.200 -2.555 -14.749 1.00 84.00 172 GLN A O 1
ATOM 1395 N N . TYR A 1 173 ? 18.625 -1.155 -13.727 1.00 83.88 173 TYR A N 1
ATOM 1396 C CA . TYR A 1 173 ? 18.482 -0.077 -14.701 1.00 83.88 173 TYR A CA 1
ATOM 1397 C C . TYR A 1 173 ? 19.828 0.598 -14.965 1.00 83.88 173 TYR A C 1
ATOM 1399 O O . TYR A 1 173 ? 20.741 0.508 -14.147 1.00 83.88 173 TYR A O 1
ATOM 1407 N N . TYR A 1 174 ? 19.961 1.242 -16.123 1.00 81.56 174 TYR A N 1
ATOM 1408 C CA . TYR A 1 174 ? 21.147 2.025 -16.457 1.00 81.56 174 TYR A CA 1
ATOM 1409 C C . TYR A 1 174 ? 20.898 3.493 -16.117 1.00 81.56 174 TYR A C 1
ATOM 1411 O O . TYR A 1 174 ? 19.983 4.109 -16.666 1.00 81.56 174 TYR A O 1
ATOM 1419 N N . ASP A 1 175 ? 21.694 4.043 -15.207 1.00 80.19 175 ASP A N 1
ATOM 1420 C CA . ASP A 1 175 ? 21.711 5.469 -14.914 1.00 80.19 175 ASP A CA 1
ATOM 1421 C C . ASP A 1 175 ? 22.611 6.168 -15.936 1.00 80.19 175 ASP A C 1
ATOM 1423 O O . ASP A 1 175 ? 23.836 6.074 -15.878 1.00 80.19 175 ASP A O 1
ATOM 1427 N N . SER A 1 176 ? 21.997 6.883 -16.878 1.00 79.06 176 SER A N 1
ATOM 1428 C CA . SER A 1 176 ? 22.720 7.608 -17.923 1.00 79.06 176 SER A CA 1
ATOM 1429 C C . SER A 1 176 ? 23.494 8.824 -17.411 1.00 79.06 176 SER A C 1
ATOM 1431 O O . SER A 1 176 ? 24.360 9.317 -18.124 1.00 79.06 176 SER A O 1
ATOM 1433 N N . ILE A 1 177 ? 23.172 9.345 -16.222 1.00 80.56 177 ILE A N 1
ATOM 1434 C CA . ILE A 1 177 ? 23.866 10.500 -15.633 1.00 80.56 177 ILE A CA 1
ATOM 1435 C C . ILE A 1 177 ? 25.195 10.046 -15.031 1.00 80.56 177 ILE A C 1
ATOM 1437 O O . ILE A 1 177 ? 26.214 10.709 -15.208 1.00 80.56 177 ILE A O 1
ATOM 1441 N N . ASN A 1 178 ? 25.178 8.917 -14.322 1.00 81.75 178 ASN A N 1
ATOM 1442 C CA . ASN A 1 178 ? 26.359 8.353 -13.667 1.00 81.75 178 ASN A CA 1
ATOM 1443 C C . ASN A 1 178 ? 27.071 7.275 -14.505 1.00 81.75 178 ASN A C 1
ATOM 1445 O O . ASN A 1 178 ? 28.100 6.756 -14.077 1.00 81.75 178 ASN A O 1
ATOM 1449 N N . GLU A 1 179 ? 26.527 6.948 -15.679 1.00 85.12 179 GLU A N 1
ATOM 1450 C CA . GLU A 1 179 ? 27.001 5.920 -16.611 1.00 85.12 179 GLU A CA 1
ATOM 1451 C C . GLU A 1 179 ? 27.175 4.526 -15.973 1.00 85.12 179 GLU A C 1
ATOM 1453 O O . GLU A 1 179 ? 28.135 3.806 -16.260 1.00 85.12 179 GLU A O 1
ATOM 1458 N N . GLU A 1 180 ? 26.242 4.103 -15.114 1.00 85.00 180 GLU A N 1
ATOM 1459 C CA . GLU A 1 180 ? 26.363 2.851 -14.351 1.00 85.00 180 GLU A CA 1
ATOM 1460 C C . GLU A 1 180 ? 25.090 1.991 -14.358 1.00 85.00 180 GLU A C 1
ATOM 1462 O O . GLU A 1 180 ? 23.986 2.467 -14.615 1.00 85.00 180 GLU A O 1
ATOM 1467 N N . VAL A 1 181 ? 25.243 0.705 -14.028 1.00 83.38 181 VAL A N 1
ATOM 1468 C CA . VAL A 1 181 ? 24.113 -0.200 -13.776 1.00 83.38 181 VAL A CA 1
ATOM 1469 C C . VAL A 1 181 ? 23.761 -0.174 -12.289 1.00 83.38 181 VAL A C 1
ATOM 1471 O O . VAL A 1 181 ? 24.599 -0.470 -11.434 1.00 83.38 181 VAL A O 1
ATOM 1474 N N . CYS A 1 182 ? 22.508 0.151 -11.991 1.00 83.00 182 CYS A N 1
ATOM 1475 C CA . CYS A 1 182 ? 21.959 0.283 -10.649 1.00 83.00 182 CYS A CA 1
ATOM 1476 C C . CYS A 1 182 ? 20.994 -0.864 -10.322 1.00 83.00 182 CYS A C 1
ATOM 1478 O O . CYS A 1 182 ? 20.251 -1.330 -11.184 1.00 83.00 182 CYS A O 1
ATOM 1480 N N . HIS A 1 183 ? 20.975 -1.277 -9.049 1.00 82.50 183 HIS A N 1
ATOM 1481 C CA . HIS A 1 183 ? 20.124 -2.361 -8.522 1.00 82.50 183 HIS A CA 1
ATOM 1482 C C . HIS A 1 183 ? 19.191 -1.912 -7.377 1.00 82.50 183 HIS A C 1
ATOM 1484 O O . HIS A 1 183 ? 18.496 -2.732 -6.782 1.00 82.50 183 HIS A O 1
ATOM 1490 N N . HIS A 1 184 ? 19.199 -0.622 -7.033 1.00 83.00 184 HIS A N 1
ATOM 1491 C CA . HIS A 1 184 ? 18.293 -0.003 -6.056 1.00 83.00 184 HIS A CA 1
ATOM 1492 C C . HIS A 1 184 ? 17.197 0.785 -6.781 1.00 83.00 184 HIS A C 1
ATOM 1494 O O . HIS A 1 184 ? 17.310 1.006 -7.979 1.00 83.00 184 HIS A O 1
ATOM 1500 N N . LEU A 1 185 ? 16.154 1.240 -6.082 1.00 84.69 185 LEU A N 1
ATOM 1501 C CA . LEU A 1 185 ? 15.110 2.059 -6.711 1.00 84.69 185 LEU A CA 1
ATOM 1502 C C . LEU A 1 185 ? 15.687 3.388 -7.263 1.00 84.69 185 LEU A C 1
ATOM 1504 O O . LEU A 1 185 ? 16.520 3.989 -6.577 1.00 84.69 185 LEU A O 1
ATOM 1508 N N . PRO A 1 186 ? 15.245 3.878 -8.442 1.00 81.00 186 PRO A N 1
ATOM 1509 C CA . PRO A 1 186 ? 15.796 5.069 -9.104 1.00 81.00 186 PRO A CA 1
ATOM 1510 C C . PRO A 1 186 ? 15.772 6.378 -8.303 1.00 81.00 186 PRO A C 1
ATOM 1512 O O . PRO A 1 186 ? 16.646 7.220 -8.488 1.00 81.00 186 PRO A O 1
A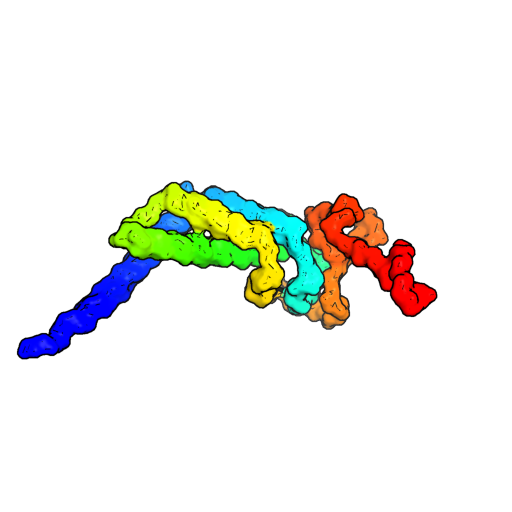TOM 1515 N N . HIS A 1 187 ? 14.788 6.569 -7.421 1.00 77.62 187 HIS A N 1
ATOM 1516 C CA . HIS A 1 187 ? 14.639 7.770 -6.584 1.00 77.62 187 HIS A CA 1
ATOM 1517 C C . HIS A 1 187 ? 15.302 7.650 -5.208 1.00 77.62 187 HIS A C 1
ATOM 1519 O O . HIS A 1 187 ? 15.363 8.633 -4.468 1.00 77.62 187 HIS A O 1
ATOM 1525 N N . LEU A 1 188 ? 15.793 6.462 -4.842 1.00 72.00 188 LEU A N 1
ATOM 1526 C CA . LEU A 1 188 ? 16.487 6.265 -3.576 1.00 72.00 188 LEU A CA 1
ATOM 1527 C C . LEU A 1 188 ? 17.988 6.523 -3.750 1.00 72.00 188 LEU A C 1
ATOM 1529 O O . LEU A 1 188 ? 18.589 6.024 -4.706 1.00 72.00 188 LEU A O 1
ATOM 1533 N N . PRO A 1 189 ? 18.627 7.259 -2.817 1.00 63.78 189 PRO A N 1
ATOM 1534 C CA . PRO A 1 189 ? 20.074 7.379 -2.800 1.00 63.78 189 PRO A CA 1
ATOM 1535 C C . PRO A 1 189 ? 20.707 5.992 -2.789 1.00 63.78 189 PRO A C 1
ATOM 1537 O O . PRO A 1 189 ? 20.203 5.083 -2.121 1.00 63.78 189 PRO A O 1
ATOM 1540 N N . LYS A 1 190 ? 21.847 5.849 -3.471 1.00 64.06 190 LYS A N 1
ATOM 1541 C CA . LYS A 1 190 ? 22.650 4.628 -3.388 1.00 64.06 190 LYS A CA 1
ATOM 1542 C C . LYS A 1 190 ? 22.803 4.231 -1.920 1.00 64.06 190 LYS A C 1
ATOM 1544 O O . LYS A 1 190 ? 23.231 5.075 -1.123 1.00 64.06 190 LYS A O 1
ATOM 1549 N N . PRO A 1 191 ? 22.513 2.970 -1.554 1.00 60.56 191 PRO A N 1
ATOM 1550 C CA . PRO A 1 191 ? 22.845 2.478 -0.231 1.00 60.56 191 PRO A CA 1
ATOM 1551 C C . PRO A 1 191 ? 24.323 2.773 0.014 1.00 60.56 191 PRO A C 1
ATOM 1553 O O . PRO A 1 191 ? 25.184 2.342 -0.761 1.00 60.56 191 PRO A O 1
ATOM 1556 N N . ASN A 1 192 ? 24.631 3.561 1.047 1.00 48.56 192 ASN A N 1
ATOM 1557 C CA . ASN A 1 192 ? 26.017 3.798 1.425 1.00 48.56 192 ASN A CA 1
ATOM 1558 C C . ASN A 1 192 ? 26.662 2.422 1.624 1.00 48.56 192 ASN A C 1
ATOM 1560 O O . ASN A 1 192 ? 26.255 1.679 2.514 1.00 48.56 192 ASN A O 1
ATOM 1564 N N . ARG A 1 193 ? 27.698 2.085 0.843 1.00 47.47 193 ARG A N 1
ATOM 1565 C CA . ARG A 1 193 ? 28.484 0.834 0.969 1.00 47.47 193 ARG A CA 1
ATOM 1566 C C . ARG A 1 193 ? 29.159 0.655 2.353 1.00 47.47 193 ARG A C 1
ATOM 1568 O O . ARG A 1 193 ? 29.962 -0.257 2.533 1.00 47.47 193 ARG A O 1
ATOM 1575 N N . PHE A 1 194 ? 28.851 1.520 3.322 1.00 37.31 194 PHE A N 1
ATOM 1576 C CA . PHE A 1 194 ? 29.407 1.610 4.669 1.00 37.31 194 PHE A CA 1
ATOM 1577 C C . PHE A 1 194 ? 28.434 1.199 5.785 1.00 37.31 194 PHE A C 1
ATOM 1579 O O . PHE A 1 194 ? 28.627 1.592 6.927 1.00 37.31 194 PHE A O 1
ATOM 1586 N N . SER A 1 195 ? 27.446 0.350 5.508 1.00 38.53 195 SER A N 1
ATOM 1587 C CA . SER A 1 195 ? 26.913 -0.562 6.530 1.00 38.53 195 SER A CA 1
ATOM 1588 C C . SER A 1 195 ? 27.415 -1.977 6.247 1.00 38.53 195 SER A C 1
ATOM 1590 O O . SER A 1 195 ? 26.660 -2.885 5.915 1.00 38.53 195 SER A O 1
ATOM 1592 N N . LYS A 1 196 ? 28.739 -2.151 6.350 1.00 38.84 196 LYS A N 1
ATOM 1593 C CA . LYS A 1 196 ? 29.339 -3.449 6.676 1.00 38.84 196 LYS A CA 1
ATOM 1594 C C . LYS A 1 196 ? 29.101 -3.714 8.163 1.00 38.84 196 LYS A C 1
ATOM 1596 O O . LYS A 1 196 ? 30.037 -3.649 8.946 1.00 38.84 196 LYS A O 1
ATOM 1601 N N . GLU A 1 197 ? 27.866 -3.991 8.538 1.00 42.22 197 GLU A N 1
ATOM 1602 C CA . GLU A 1 197 ? 27.553 -4.671 9.794 1.00 42.22 197 GLU A CA 1
ATOM 1603 C C . GLU A 1 197 ? 26.436 -5.666 9.503 1.00 42.22 197 GLU A C 1
ATOM 1605 O O . GLU A 1 197 ? 25.292 -5.468 9.873 1.00 42.22 197 GLU A O 1
ATOM 1610 N N . GLU A 1 198 ? 26.788 -6.695 8.734 1.00 36.59 198 GLU A N 1
ATOM 1611 C CA . GLU A 1 198 ? 26.359 -8.071 8.973 1.00 36.59 198 GLU A CA 1
ATOM 1612 C C . GLU A 1 198 ? 27.344 -8.993 8.232 1.00 36.59 198 GLU A C 1
ATOM 1614 O O . GLU A 1 198 ? 27.462 -8.996 7.008 1.00 36.59 198 GLU A O 1
ATOM 1619 N N . GLU A 1 199 ? 28.164 -9.653 9.050 1.00 39.94 199 GLU A N 1
ATOM 1620 C CA . GLU A 1 199 ? 28.814 -10.941 8.810 1.00 39.94 199 GLU A CA 1
ATOM 1621 C C . GLU A 1 199 ? 29.651 -11.088 7.530 1.00 39.94 199 GLU A C 1
ATOM 1623 O O . GLU A 1 199 ? 29.317 -11.785 6.575 1.00 39.94 199 GLU A O 1
ATOM 1628 N N . LYS A 1 200 ? 30.896 -10.601 7.608 1.00 36.78 200 LYS A N 1
ATOM 1629 C CA . LYS A 1 200 ? 31.973 -11.503 7.194 1.00 36.78 200 LYS A CA 1
ATOM 1630 C C . LYS A 1 200 ? 31.934 -12.685 8.162 1.00 36.78 200 LYS A C 1
ATOM 1632 O O . LYS A 1 200 ? 32.508 -12.591 9.246 1.00 36.78 200 LYS A O 1
ATOM 1637 N N . GLU A 1 201 ? 31.302 -13.791 7.777 1.00 39.25 201 GLU A N 1
ATOM 1638 C CA . GLU A 1 201 ? 31.837 -15.085 8.186 1.00 39.25 201 GLU A CA 1
ATOM 1639 C C . GLU A 1 201 ? 33.309 -15.053 7.769 1.00 39.25 201 GLU A C 1
ATOM 1641 O O . GLU A 1 201 ? 33.653 -15.089 6.585 1.00 39.25 201 GLU A O 1
ATOM 1646 N N . ALA A 1 202 ? 34.196 -14.856 8.743 1.00 44.97 202 ALA A N 1
ATOM 1647 C CA . ALA A 1 202 ? 35.592 -15.174 8.558 1.00 44.97 202 ALA A CA 1
ATOM 1648 C C . ALA A 1 202 ? 35.606 -16.667 8.234 1.00 44.97 202 ALA A C 1
ATOM 1650 O O . ALA A 1 202 ? 35.415 -17.495 9.122 1.00 44.97 202 ALA A O 1
ATOM 1651 N N . GLY A 1 203 ? 35.722 -16.999 6.947 1.00 38.75 203 GLY A N 1
ATOM 1652 C CA . GLY A 1 203 ? 35.889 -18.370 6.507 1.00 38.75 203 GLY A CA 1
ATOM 1653 C C . GLY A 1 203 ? 37.100 -18.924 7.239 1.00 38.75 203 GLY A C 1
ATOM 1654 O O . GLY A 1 203 ? 38.222 -18.461 7.044 1.00 38.75 203 GLY A O 1
ATOM 1655 N N . TRP A 1 204 ? 36.872 -19.859 8.148 1.00 50.59 204 TRP A N 1
ATOM 1656 C CA . TRP A 1 204 ? 37.954 -20.577 8.787 1.00 50.59 204 TRP A CA 1
ATOM 1657 C C . TRP A 1 204 ? 38.353 -21.708 7.851 1.00 50.59 204 TRP A C 1
ATOM 1659 O O . TRP A 1 204 ? 37.535 -22.571 7.532 1.00 50.59 204 TRP A O 1
ATOM 1669 N N . VAL A 1 205 ? 39.601 -21.712 7.390 1.00 45.50 205 VAL A N 1
ATOM 1670 C CA . VAL A 1 205 ? 40.114 -22.813 6.568 1.00 45.50 205 VAL A CA 1
ATOM 1671 C C . VAL A 1 205 ? 40.864 -23.782 7.474 1.00 45.50 205 VAL A C 1
ATOM 1673 O O . VAL A 1 205 ? 41.755 -23.391 8.232 1.00 45.50 205 VAL A O 1
ATOM 1676 N N . CYS A 1 206 ? 40.502 -25.064 7.399 1.00 42.56 206 CYS A N 1
ATOM 1677 C CA . CYS A 1 206 ? 41.250 -26.146 8.031 1.00 42.56 206 CYS A CA 1
ATOM 1678 C C . CYS A 1 206 ? 42.582 -26.350 7.298 1.00 42.56 206 CYS A C 1
ATOM 1680 O O . CYS A 1 206 ? 42.595 -26.817 6.161 1.00 42.56 206 CYS A O 1
ATOM 1682 N N . VAL A 1 207 ? 43.703 -26.072 7.963 1.00 65.50 207 VAL A N 1
ATOM 1683 C CA . VAL A 1 207 ? 45.067 -26.368 7.458 1.00 65.50 207 VAL A CA 1
ATOM 1684 C C . VAL A 1 207 ? 45.666 -27.636 8.075 1.00 65.50 207 VAL A C 1
ATOM 1686 O O . VAL A 1 207 ? 46.846 -27.929 7.907 1.00 65.50 207 VAL A O 1
ATOM 1689 N N . GLY A 1 208 ? 44.850 -28.434 8.762 1.00 59.75 208 GLY A N 1
ATOM 1690 C CA . GLY A 1 208 ? 45.248 -29.721 9.320 1.00 59.75 208 GLY A CA 1
ATOM 1691 C C . GLY A 1 208 ? 44.229 -30.251 10.327 1.00 59.75 208 GLY A C 1
ATOM 1692 O O . GLY A 1 208 ? 43.245 -29.565 10.625 1.00 59.75 208 GLY A O 1
ATOM 1693 N N . PRO A 1 209 ? 44.439 -31.466 10.865 1.00 49.19 209 PRO A N 1
ATOM 1694 C CA . PRO A 1 209 ? 43.600 -31.993 11.931 1.00 49.19 209 PRO A CA 1
ATOM 1695 C C . PRO A 1 209 ? 43.725 -31.078 13.158 1.00 49.19 209 PRO A C 1
ATOM 1697 O O . PRO A 1 209 ? 44.748 -31.066 13.836 1.00 49.19 209 PRO A O 1
ATOM 1700 N N . ASN A 1 210 ? 42.663 -30.311 13.416 1.00 50.53 210 ASN A N 1
ATOM 1701 C CA . ASN A 1 210 ? 42.474 -29.394 14.547 1.00 50.53 210 ASN A CA 1
ATOM 1702 C C . ASN A 1 210 ? 43.196 -28.037 14.477 1.00 50.53 210 ASN A C 1
ATOM 1704 O O . ASN A 1 210 ? 43.532 -27.469 15.516 1.00 50.53 210 ASN A O 1
ATOM 1708 N N . THR A 1 211 ? 43.413 -27.461 13.292 1.00 45.97 211 THR A N 1
ATOM 1709 C CA . THR A 1 211 ? 43.853 -26.055 13.196 1.00 45.97 211 THR A CA 1
ATOM 1710 C C . THR A 1 211 ? 43.016 -25.284 12.185 1.00 45.97 211 THR A C 1
ATOM 1712 O O . THR A 1 211 ? 43.073 -25.545 10.984 1.00 45.97 211 THR A O 1
ATOM 1715 N N . LEU A 1 212 ? 42.246 -24.328 12.707 1.00 44.09 212 LEU A N 1
ATOM 1716 C CA . LEU A 1 212 ? 41.491 -23.339 11.950 1.00 44.09 212 LEU A CA 1
ATOM 1717 C C . LEU A 1 212 ? 42.280 -22.029 11.974 1.00 44.09 212 LEU A C 1
ATOM 1719 O O . LEU A 1 212 ? 42.639 -21.547 13.048 1.00 44.09 212 LEU A O 1
ATOM 1723 N N . VAL A 1 213 ? 42.544 -21.456 10.803 1.00 51.88 213 VAL A N 1
ATOM 1724 C CA . VAL A 1 213 ? 43.087 -20.093 10.679 1.00 51.88 213 VAL A CA 1
ATOM 1725 C C . VAL A 1 213 ? 42.086 -19.195 9.959 1.00 51.88 213 VAL A C 1
ATOM 1727 O O . VAL A 1 213 ? 41.391 -19.677 9.058 1.00 51.88 213 VAL A O 1
ATOM 1730 N N . PRO A 1 214 ? 41.997 -17.910 10.348 1.00 49.75 214 PRO A N 1
ATOM 1731 C CA . PRO A 1 214 ? 41.200 -16.935 9.619 1.00 49.75 214 PRO A CA 1
ATOM 1732 C C . PRO A 1 214 ? 41.825 -16.683 8.243 1.00 49.75 214 PRO A C 1
ATOM 1734 O O . PRO A 1 214 ? 43.051 -16.594 8.141 1.00 49.75 214 PRO A O 1
ATOM 1737 N N . CYS A 1 215 ? 40.989 -16.551 7.212 1.00 54.62 215 CYS A N 1
ATOM 1738 C CA . CYS A 1 215 ? 41.405 -15.979 5.928 1.00 54.62 215 CYS A CA 1
ATOM 1739 C C . CYS A 1 215 ? 41.699 -14.480 6.053 1.00 54.62 215 CYS A C 1
ATOM 1741 O O . CYS A 1 215 ? 40.858 -13.768 6.654 1.00 54.62 215 CYS A O 1
#

Radius of gyration: 24.16 Å; chains: 1; bounding box: 86×46×52 Å

Secondary structure (DSSP, 8-state):
--SSHHHHHHHHHHHHHHHHHHHHHHHHH-GGGHHHHHHHHHHHHHHHHHH--GGGS-HHHHHHHHHHHHTT-SB-TTS-BHHHHHHHHHHHHHHHHHHHHHHHHHHHHTTTPPPPHHHHHHHHHHHHHHHHS--TTTHHHHHHHHHHHHHHHHHHTT-GGG--S--TT---EEETTTTEEE-S-TTSPPPPTT---S-----EEEEETTEEEE-